Protein AF-A0A6C0FZN2-F1 (afdb_monomer)

Solvent-accessible surface area (backbone atoms only — not comparable to full-atom values): 17552 Å² total; per-residue (Å²): 114,37,35,31,35,36,37,48,33,41,54,68,32,74,63,48,79,50,96,52,42,44,21,62,42,66,50,92,86,40,33,21,38,49,43,24,49,51,27,52,58,65,16,52,32,98,88,65,52,43,45,52,36,40,34,33,20,20,35,72,95,38,31,68,60,53,41,63,65,53,59,87,74,68,73,50,72,44,67,40,62,27,44,99,43,73,65,51,18,52,51,52,41,48,59,57,50,71,76,44,87,48,60,41,36,34,30,44,29,51,12,45,21,31,56,34,51,29,66,56,52,18,52,33,50,52,46,31,74,73,70,36,57,26,30,31,24,26,38,76,50,87,68,90,48,67,45,65,48,74,64,60,89,86,69,66,76,92,70,73,81,62,93,72,77,68,80,77,62,91,88,61,77,76,77,66,58,49,76,73,45,78,49,83,40,89,88,38,58,52,75,45,50,49,30,20,20,29,38,70,56,51,53,52,15,52,57,53,44,67,74,56,59,87,38,79,92,71,56,53,93,48,73,64,43,24,30,46,73,67,71,42,74,74,42,77,45,79,46,59,76,59,26,47,66,47,59,36,62,68,41,46,56,50,49,43,52,53,54,60,71,68,50,76,75,90,77,84,81,84,84,92,86,81,84,93,76,87,91,80,84,84,81,77,81,81,77,85,76,83,80,82,80,80,82,78,88,79,83,135

Nearest PDB structures (foldseek):
  3q7u-assembly1_A  TM=9.478E-01  e=6.008E-26  Mycobacterium tuberculosis H37Rv
  2xwn-assembly1_A  TM=9.260E-01  e=4.679E-26  Mycobacterium tuberculosis H37Rv
  2xwn-assembly1_B  TM=9.290E-01  e=6.008E-26  Mycobacterium tuberculosis H37Rv
  3q7u-assembly1_B  TM=9.208E-01  e=3.049E-25  Mycobacterium tuberculosis H37Rv
  8xkg-assembly1_B  TM=8.648E-01  e=7.001E-16  Acinetobacter baumannii ATCC 19606 = CIP 70.34 = JCM 6841

pLDDT: mean 82.26, std 21.85, range [31.02, 98.81]

Foldseek 3Di:
DAEAEEEEQAAQQVLAPDNDRQQQDDFVRAGLLQLQVLLQQPAQAPVRGGHQEYEYEYAPVCQVVSVVSNPPSDHHYHYDHADPDSLRRVLVSLVVVVPDPPHFKYWYAYSLLSQFHSDQSNVLVVVVVVVQAKEWEWDFDPDWDFDWDDFDPPQDDDDPPPPSPDDDDPPGDDGDTHTPDTDDRPPPTDTFDRMMHTSVLLNVLSVVQVVVVVDPVQRQPDSVSSSVVVVHDYYYDHGDPSRDGNRYNVSSVVNSVVVVVPDDPPPPDDDPDDDDDDDDDDPDDPPPDDDDDDDDDDDD

Mean predicted aligned error: 10.93 Å

Sequence (300 aa):
MSVAAVLTAAGSGSRLGHALPKALVPLGGEPLVVHAARRLLAARTAAGEHVVTLVVTAPADHVDTVRSLLEGLGGDVVVVRGGPTRQSSVAAALDVLASRDGVDVVLVHDAARPLVPPALVARVVEAVRAGHDAVVPGVPVTDTVKQVGQAAPGRGAPGAPVADGSPAAPGAVPVALPVVRTVPRGDLRAVQTPQGFRFDVLVAAHAHGSHVAHDEALAASDDAGLVELAGGPVWVVEGHEDAAKVTTARDLAVAELVLAAAAPDATASTGTTGSPGDARPRVDAAVVTISATSAAEEAP

Secondary structure (DSSP, 8-state):
-EEEEEEE-----GGG--SS-GGGSEETTEEHHHHHHHHHHH---TT---EEEEEEEE-GGGHHHHHHHHTTS-SEEEEEE--SSHHHHHHHHHHHHHTSTTEEEEEEEETT-TT--HHHHHHHHHHHHTT-SEEEEEEE--SPEEEE-PPPTTSS-S----TT-PPPPTTPPPPPPPEEEEEP-TT-EEE-S-EEEEHHHHHHHHHHHHHHTT-GGG--SSHHHHHHHTT---EEEE--GGGPPP-SHHHHHHHHHHHHHHS--TTS--------------------------------

Radius of gyration: 24.07 Å; Cα contacts (8 Å, |Δi|>4): 525; chains: 1; bounding box: 53×78×76 Å

Structure (mmCIF, N/CA/C/O backbone):
data_AF-A0A6C0FZN2-F1
#
_entry.id   AF-A0A6C0FZN2-F1
#
loop_
_atom_site.group_PDB
_atom_site.id
_atom_site.type_symbol
_atom_site.label_atom_id
_atom_site.label_alt_id
_atom_site.label_comp_id
_atom_site.label_asym_id
_atom_site.label_entity_id
_atom_site.label_seq_id
_atom_site.pdbx_PDB_ins_code
_atom_site.Cartn_x
_atom_site.Cartn_y
_atom_site.Cartn_z
_atom_site.occupancy
_atom_site.B_iso_or_equiv
_atom_site.auth_seq_id
_atom_site.auth_comp_id
_atom_site.auth_asym_id
_atom_site.auth_atom_id
_atom_site.pdbx_PDB_model_num
ATOM 1 N N . MET A 1 1 ? -16.027 -2.384 14.215 1.00 77.62 1 MET A N 1
ATOM 2 C CA . MET A 1 1 ? -15.916 -2.410 12.755 1.00 77.62 1 MET A CA 1
ATOM 3 C C . MET A 1 1 ? -15.180 -1.132 12.387 1.00 77.62 1 MET A C 1
ATOM 5 O O . MET A 1 1 ? -15.803 -0.083 12.272 1.00 77.62 1 MET A O 1
ATOM 9 N N . SER A 1 2 ? -13.849 -1.181 12.435 1.00 93.19 2 SER A N 1
ATOM 10 C CA . SER A 1 2 ? -12.937 -0.050 12.260 1.00 93.19 2 SER A CA 1
ATOM 11 C C . SER A 1 2 ? -11.838 -0.377 11.249 1.00 93.19 2 SER A C 1
ATOM 13 O O . SER A 1 2 ? -11.303 -1.485 11.197 1.00 93.19 2 SER A O 1
ATOM 15 N N . VAL A 1 3 ? -11.466 0.635 10.468 1.00 97.38 3 VAL A N 1
ATOM 16 C CA . VAL A 1 3 ? -10.383 0.530 9.493 1.00 97.38 3 VAL A CA 1
ATOM 17 C C . VAL A 1 3 ? -9.049 0.773 10.194 1.00 97.38 3 VAL A C 1
ATOM 19 O O . VAL A 1 3 ? -8.857 1.803 10.844 1.00 97.38 3 VAL A O 1
ATOM 22 N N . ALA A 1 4 ? -8.109 -0.146 10.017 1.00 98.19 4 ALA A N 1
ATOM 23 C CA . ALA A 1 4 ? -6.715 0.016 10.403 1.00 98.19 4 ALA A CA 1
ATOM 24 C C . ALA A 1 4 ? -5.804 0.033 9.169 1.00 98.19 4 ALA A C 1
ATOM 26 O O . ALA A 1 4 ? -6.182 -0.403 8.080 1.00 98.19 4 ALA A O 1
ATOM 27 N N . ALA A 1 5 ? -4.579 0.522 9.333 1.00 98.50 5 ALA A N 1
ATOM 28 C CA . ALA A 1 5 ? -3.566 0.463 8.290 1.00 98.50 5 ALA A CA 1
ATOM 29 C C . ALA A 1 5 ? -2.208 0.029 8.844 1.00 98.50 5 ALA A C 1
ATOM 31 O O . ALA A 1 5 ? -1.813 0.406 9.944 1.00 98.50 5 ALA A O 1
ATOM 32 N N . VAL A 1 6 ? -1.476 -0.725 8.035 1.00 98.62 6 VAL A N 1
ATOM 33 C CA . VAL A 1 6 ? -0.075 -1.083 8.211 1.00 98.62 6 VAL A CA 1
ATOM 34 C C . VAL A 1 6 ? 0.738 -0.322 7.170 1.00 98.62 6 VAL A C 1
ATOM 36 O O . VAL A 1 6 ? 0.550 -0.501 5.966 1.00 98.62 6 VAL A O 1
ATOM 39 N N . LEU A 1 7 ? 1.670 0.512 7.621 1.00 98.31 7 LEU A N 1
ATOM 40 C CA . LEU A 1 7 ? 2.619 1.212 6.761 1.00 98.31 7 LEU A CA 1
ATOM 41 C C . LEU A 1 7 ? 3.989 0.540 6.845 1.00 98.31 7 LEU A C 1
ATOM 43 O O . LEU A 1 7 ? 4.652 0.545 7.884 1.00 98.31 7 LEU A O 1
ATOM 47 N N . THR A 1 8 ? 4.427 -0.047 5.736 1.00 96.06 8 THR A N 1
ATOM 48 C CA . THR A 1 8 ? 5.707 -0.754 5.663 1.00 96.06 8 THR A CA 1
ATOM 49 C C . THR A 1 8 ? 6.851 0.209 5.349 1.00 96.06 8 THR A C 1
ATOM 51 O O . THR A 1 8 ? 6.944 0.761 4.250 1.00 96.06 8 THR A O 1
ATOM 54 N N . ALA A 1 9 ? 7.733 0.426 6.329 1.00 93.44 9 ALA A N 1
ATOM 55 C CA . ALA A 1 9 ? 8.865 1.355 6.252 1.00 93.44 9 ALA A CA 1
ATOM 56 C C . ALA A 1 9 ? 10.224 0.703 6.595 1.00 93.44 9 ALA A C 1
ATOM 58 O O . ALA A 1 9 ? 11.254 1.370 6.544 1.00 93.44 9 ALA A O 1
ATOM 59 N N . ALA A 1 10 ? 10.261 -0.609 6.864 1.00 85.19 10 ALA A N 1
ATOM 60 C CA . ALA A 1 10 ? 11.468 -1.345 7.260 1.00 85.19 10 ALA A CA 1
ATOM 61 C C . ALA A 1 10 ? 12.454 -1.676 6.114 1.00 85.19 10 ALA A C 1
ATOM 63 O O . ALA A 1 10 ? 13.511 -2.255 6.351 1.00 85.19 10 ALA A O 1
ATOM 64 N N . GLY A 1 11 ? 12.132 -1.323 4.864 1.00 80.69 11 GLY A N 1
ATOM 65 C CA . GLY A 1 11 ? 12.961 -1.647 3.696 1.00 80.69 11 GLY A CA 1
ATOM 66 C C . GLY A 1 11 ? 14.268 -0.841 3.605 1.00 80.69 11 GLY A C 1
ATOM 67 O O . GLY A 1 11 ? 14.271 0.378 3.767 1.00 80.69 11 GLY A O 1
ATOM 68 N N . SER A 1 12 ? 15.367 -1.513 3.241 1.00 70.19 12 SER A N 1
ATOM 69 C CA . SER A 1 12 ? 16.742 -0.976 3.275 1.00 70.19 12 SER A CA 1
ATOM 70 C C . SER A 1 12 ? 17.090 0.084 2.220 1.00 70.19 12 SER A C 1
ATOM 72 O O . SER A 1 12 ? 18.050 0.818 2.399 1.00 70.19 12 SER A O 1
ATOM 74 N N . GLY A 1 13 ? 16.332 0.210 1.125 1.00 61.31 13 GLY A N 1
ATOM 75 C CA . GLY A 1 13 ? 16.502 1.317 0.168 1.00 61.31 13 GLY A CA 1
ATOM 76 C C . GLY A 1 13 ? 17.740 1.314 -0.724 1.00 61.31 13 GLY A C 1
ATOM 77 O O . GLY A 1 13 ? 17.961 2.299 -1.419 1.00 61.31 13 GLY A O 1
ATOM 78 N N . SER A 1 14 ? 18.480 0.207 -0.788 1.00 63.66 14 SER A N 1
ATOM 79 C CA . SER A 1 14 ? 19.759 0.075 -1.509 1.00 63.66 14 SER A CA 1
ATOM 80 C C . SER A 1 14 ? 19.787 0.607 -2.955 1.00 63.66 14 SER A C 1
ATOM 82 O O . SER A 1 14 ? 20.825 1.072 -3.409 1.00 63.66 14 SER A O 1
ATOM 84 N N . ARG A 1 15 ? 18.656 0.595 -3.673 1.00 63.16 15 ARG A N 1
ATOM 85 C CA . ARG A 1 15 ? 18.531 1.058 -5.074 1.00 63.16 15 ARG A CA 1
ATOM 86 C C . ARG A 1 15 ? 18.421 2.579 -5.259 1.00 63.16 15 ARG A C 1
ATOM 88 O O . ARG A 1 15 ? 18.516 3.061 -6.381 1.00 63.16 15 ARG A O 1
ATOM 95 N N . LEU A 1 16 ? 18.209 3.340 -4.186 1.00 60.97 16 LEU A N 1
ATOM 96 C CA . LEU A 1 16 ? 18.099 4.804 -4.241 1.00 60.97 16 LEU A CA 1
ATOM 97 C C . LEU A 1 16 ? 19.452 5.517 -4.113 1.00 60.97 16 LEU A C 1
ATOM 99 O O . LEU A 1 16 ? 19.498 6.734 -4.242 1.00 60.97 16 LEU A O 1
ATOM 103 N N . GLY A 1 17 ? 20.541 4.787 -3.847 1.00 60.31 17 GLY A N 1
ATOM 104 C CA . GLY A 1 17 ? 21.874 5.378 -3.679 1.00 60.31 17 GLY A CA 1
ATOM 105 C C . GLY A 1 17 ? 22.022 6.266 -2.435 1.00 60.31 17 GLY A C 1
ATOM 106 O O . GLY A 1 17 ? 23.010 6.982 -2.312 1.00 60.31 17 GLY A O 1
ATOM 107 N N . HIS A 1 18 ? 21.059 6.225 -1.508 1.00 62.44 18 HIS A N 1
ATOM 108 C CA . HIS A 1 18 ? 21.103 6.944 -0.235 1.00 62.44 18 HIS A CA 1
ATOM 109 C C . HIS A 1 18 ? 21.572 6.025 0.902 1.00 62.44 18 HIS A C 1
ATOM 111 O O . HIS A 1 18 ? 21.253 4.839 0.921 1.00 62.44 18 HIS A O 1
ATOM 117 N N . ALA A 1 19 ? 22.292 6.590 1.878 1.00 70.56 19 ALA A N 1
ATOM 118 C CA . ALA A 1 19 ? 22.717 5.875 3.087 1.00 70.56 19 ALA A CA 1
ATOM 119 C C . ALA A 1 19 ? 21.565 5.618 4.079 1.00 70.56 19 ALA A C 1
ATOM 121 O O . ALA A 1 19 ? 21.670 4.752 4.944 1.00 70.56 19 ALA A O 1
ATOM 122 N N . LEU A 1 20 ? 20.474 6.381 3.963 1.00 76.25 20 LEU A N 1
ATOM 123 C CA . LEU A 1 20 ? 19.293 6.250 4.810 1.00 76.25 20 LEU A CA 1
ATOM 124 C C . LEU A 1 20 ? 18.373 5.125 4.314 1.00 76.25 20 LEU A C 1
ATOM 126 O O . LEU A 1 20 ? 18.255 4.923 3.100 1.00 76.25 20 LEU A O 1
ATOM 130 N N . PRO A 1 21 ? 17.630 4.459 5.220 1.00 83.44 21 PRO A N 1
ATOM 131 C CA . PRO A 1 21 ? 16.496 3.633 4.833 1.00 83.44 21 PRO A CA 1
ATOM 132 C C . PRO A 1 21 ? 15.553 4.403 3.911 1.00 83.44 21 PRO A C 1
ATOM 134 O O . PRO A 1 21 ? 15.249 5.573 4.138 1.00 83.44 21 PRO A O 1
ATOM 137 N N . LYS A 1 22 ? 15.031 3.726 2.889 1.00 84.75 22 LYS A N 1
ATOM 138 C CA . LYS A 1 22 ? 14.203 4.336 1.839 1.00 84.75 22 LYS A CA 1
ATOM 139 C C . LYS A 1 22 ? 13.054 5.194 2.352 1.00 84.75 22 LYS A C 1
ATOM 141 O O . LYS A 1 22 ? 12.760 6.235 1.782 1.00 84.75 22 LYS A O 1
ATOM 146 N N . ALA A 1 23 ? 12.390 4.730 3.403 1.00 88.25 23 ALA A N 1
ATOM 147 C CA . ALA A 1 23 ? 11.242 5.412 3.982 1.00 88.25 23 ALA A CA 1
ATOM 148 C C . ALA A 1 23 ? 11.606 6.769 4.621 1.00 88.25 23 ALA A C 1
ATOM 150 O O . ALA A 1 23 ? 10.729 7.608 4.803 1.00 88.25 23 ALA A O 1
ATOM 151 N N . LEU A 1 24 ? 12.890 6.981 4.934 1.00 93.12 24 LEU A N 1
ATOM 152 C CA . LEU A 1 24 ? 13.432 8.205 5.522 1.00 93.12 24 LEU A CA 1
ATOM 153 C C . LEU A 1 24 ? 14.033 9.168 4.488 1.00 93.12 24 LEU A C 1
ATOM 155 O O . LEU A 1 24 ? 14.485 10.248 4.858 1.00 93.12 24 LEU A O 1
ATOM 159 N N . VAL A 1 25 ? 14.046 8.799 3.203 1.00 93.00 25 VAL A N 1
ATOM 160 C CA . VAL A 1 25 ? 14.486 9.702 2.132 1.00 93.00 25 VAL A CA 1
ATOM 161 C C . VAL A 1 25 ? 13.523 10.899 2.068 1.00 93.00 25 VAL A C 1
ATOM 163 O O . VAL A 1 25 ? 12.307 10.689 2.082 1.00 93.00 25 VAL A O 1
ATOM 166 N N . PRO A 1 26 ? 14.024 12.146 2.041 1.00 94.50 26 PRO A N 1
ATOM 167 C CA . PRO A 1 26 ? 13.170 13.322 1.953 1.00 94.50 26 PRO A CA 1
ATOM 168 C C . PRO A 1 26 ? 12.541 13.454 0.561 1.00 94.50 26 PRO A C 1
ATOM 170 O O . PRO A 1 26 ? 13.186 13.186 -0.450 1.00 94.50 26 PRO A O 1
ATOM 173 N N . LEU A 1 27 ? 11.292 13.907 0.544 1.00 95.56 27 LEU A N 1
ATOM 174 C CA . LEU A 1 27 ? 10.524 14.350 -0.614 1.00 95.56 27 LEU A CA 1
ATOM 175 C C . LEU A 1 27 ? 9.934 15.720 -0.258 1.00 95.56 27 LEU A C 1
ATOM 177 O O . LEU A 1 27 ? 9.202 15.834 0.726 1.00 95.56 27 LEU A O 1
ATOM 181 N N . GLY A 1 28 ? 10.293 16.778 -0.978 1.00 94.12 28 GLY A N 1
ATOM 182 C CA . GLY A 1 28 ? 9.879 18.143 -0.642 1.00 94.12 28 GLY A CA 1
ATOM 183 C C . GLY A 1 28 ? 10.311 18.581 0.765 1.00 94.12 28 GLY A C 1
ATOM 184 O O . GLY A 1 28 ? 9.597 19.323 1.432 1.00 94.12 28 GLY A O 1
ATOM 185 N N . GLY A 1 29 ? 11.451 18.075 1.251 1.00 94.06 29 GLY A N 1
ATOM 186 C CA . GLY A 1 29 ? 11.986 18.370 2.588 1.00 94.06 29 GLY A CA 1
ATOM 187 C C . GLY A 1 29 ? 11.428 17.512 3.730 1.00 94.06 29 GLY A C 1
ATOM 188 O O . GLY A 1 29 ? 11.921 17.622 4.851 1.00 94.06 29 GLY A O 1
ATOM 189 N N . GLU A 1 30 ? 10.466 16.626 3.468 1.00 95.75 30 GLU A N 1
ATOM 190 C CA . GLU A 1 30 ? 9.848 15.768 4.483 1.00 95.75 30 GLU A CA 1
ATOM 191 C C . GLU A 1 30 ? 9.970 14.272 4.113 1.00 95.75 30 GLU A C 1
ATOM 193 O O . GLU A 1 30 ? 9.839 13.925 2.939 1.00 95.75 30 GLU A O 1
ATOM 198 N N . PRO A 1 31 ? 10.243 13.354 5.062 1.00 96.62 31 PRO A N 1
ATOM 199 C CA . PRO A 1 31 ? 10.463 11.940 4.743 1.00 96.62 31 PRO A CA 1
ATOM 200 C C . PRO A 1 31 ? 9.271 11.235 4.074 1.00 96.62 31 PRO A C 1
ATOM 202 O O . PRO A 1 31 ? 8.118 11.473 4.441 1.00 96.62 31 PRO A O 1
ATOM 205 N N . LEU A 1 32 ? 9.543 10.282 3.165 1.00 96.75 32 LEU A N 1
ATOM 206 C CA . LEU A 1 32 ? 8.501 9.523 2.444 1.00 96.75 32 LEU A CA 1
ATOM 207 C C . LEU A 1 32 ? 7.448 8.907 3.381 1.00 96.75 32 LEU A C 1
ATOM 209 O O . LEU A 1 32 ? 6.255 8.925 3.076 1.00 96.75 32 LEU A O 1
ATOM 213 N N . VAL A 1 33 ? 7.885 8.370 4.527 1.00 97.44 33 VAL A N 1
ATOM 214 C CA . VAL A 1 33 ? 7.001 7.751 5.527 1.00 97.44 33 VAL A CA 1
ATOM 215 C C . VAL A 1 33 ? 5.969 8.729 6.083 1.00 97.44 33 VAL A C 1
ATOM 217 O O . VAL A 1 33 ? 4.829 8.333 6.317 1.00 97.44 33 VAL A O 1
ATOM 220 N N . VAL A 1 34 ? 6.335 10.001 6.250 1.00 97.94 34 VAL A N 1
ATOM 221 C CA . VAL A 1 34 ? 5.445 11.025 6.805 1.00 97.94 34 VAL A CA 1
ATOM 222 C C . VAL A 1 34 ? 4.382 11.408 5.779 1.00 97.94 34 VAL A C 1
ATOM 224 O O . VAL A 1 34 ? 3.195 11.442 6.110 1.00 97.94 34 VAL A O 1
ATOM 227 N N . HIS A 1 35 ? 4.778 11.589 4.513 1.00 98.19 35 HIS A N 1
ATOM 228 C CA . HIS A 1 35 ? 3.835 11.789 3.406 1.00 98.19 35 HIS A CA 1
ATOM 229 C C . HIS A 1 35 ? 2.832 10.637 3.308 1.00 98.19 35 HIS A C 1
ATOM 231 O O . HIS A 1 35 ? 1.623 10.871 3.345 1.00 98.19 35 HIS A O 1
ATOM 237 N N . ALA A 1 36 ? 3.320 9.393 3.269 1.00 98.25 36 ALA A N 1
ATOM 238 C CA . ALA A 1 36 ? 2.473 8.206 3.168 1.00 98.25 36 ALA A CA 1
ATOM 239 C C . ALA A 1 36 ? 1.494 8.087 4.352 1.00 98.25 36 ALA A C 1
ATOM 241 O O . ALA A 1 36 ? 0.297 7.871 4.150 1.00 98.25 36 ALA A O 1
ATOM 242 N N . ALA A 1 37 ? 1.977 8.277 5.586 1.00 98.44 37 ALA A N 1
ATOM 243 C CA . ALA A 1 37 ? 1.147 8.246 6.789 1.00 98.44 37 ALA A CA 1
ATOM 244 C C . ALA A 1 37 ? 0.040 9.308 6.742 1.00 98.44 37 ALA A C 1
ATOM 246 O O . ALA A 1 37 ? -1.131 8.993 6.960 1.00 98.44 37 ALA A O 1
ATOM 247 N N . ARG A 1 38 ? 0.384 10.551 6.377 1.00 97.62 38 ARG A N 1
ATOM 248 C CA . ARG A 1 38 ? -0.583 11.649 6.263 1.00 97.62 38 ARG A CA 1
ATOM 249 C C . ARG A 1 38 ? -1.675 11.341 5.241 1.00 97.62 38 ARG A C 1
ATOM 251 O O . ARG A 1 38 ? -2.844 11.609 5.503 1.00 97.62 38 ARG A O 1
ATOM 258 N N . ARG A 1 39 ? -1.323 10.759 4.091 1.00 97.88 39 ARG A N 1
ATOM 259 C CA . ARG A 1 39 ? -2.295 10.402 3.043 1.00 97.88 39 ARG A CA 1
ATOM 260 C C . ARG A 1 39 ? -3.251 9.291 3.484 1.00 97.88 39 ARG A C 1
ATOM 262 O O . ARG A 1 39 ? -4.446 9.401 3.217 1.00 97.88 39 ARG A O 1
ATOM 269 N N . LEU A 1 40 ? -2.756 8.277 4.200 1.00 98.44 40 LEU A N 1
ATOM 270 C CA . LEU A 1 40 ? -3.597 7.228 4.792 1.00 98.44 40 LEU A CA 1
ATOM 271 C C . LEU A 1 40 ? -4.563 7.803 5.837 1.00 98.44 40 LEU A C 1
ATOM 273 O O . LEU A 1 40 ? -5.761 7.537 5.781 1.00 98.44 40 LEU A O 1
ATOM 277 N N . LEU A 1 41 ? -4.061 8.634 6.754 1.00 97.81 41 LEU A N 1
ATOM 278 C CA . LEU A 1 41 ? -4.855 9.247 7.826 1.00 97.81 41 LEU A CA 1
ATOM 279 C C . LEU A 1 41 ? -5.865 10.285 7.311 1.00 97.81 41 LEU A C 1
ATOM 281 O O . LEU A 1 41 ? -6.895 10.511 7.946 1.00 97.81 41 LEU A O 1
ATOM 285 N N . ALA A 1 42 ? -5.604 10.909 6.159 1.00 97.12 42 ALA A N 1
ATOM 286 C CA . ALA A 1 42 ? -6.505 11.869 5.520 1.00 97.12 42 ALA A CA 1
ATOM 287 C C . ALA A 1 42 ? -7.664 11.213 4.747 1.00 97.12 42 ALA A C 1
ATOM 289 O O . ALA A 1 42 ? -8.636 11.891 4.421 1.00 97.12 42 ALA A O 1
ATOM 290 N N . ALA A 1 43 ? -7.584 9.915 4.442 1.00 97.69 43 ALA A N 1
ATOM 291 C CA . ALA A 1 43 ? -8.596 9.221 3.652 1.00 97.69 43 ALA A CA 1
ATOM 292 C C . ALA A 1 43 ? -9.951 9.161 4.365 1.00 97.69 43 ALA A C 1
ATOM 294 O O . ALA A 1 43 ? -10.028 8.864 5.560 1.00 97.69 43 ALA A O 1
ATOM 295 N N . ARG A 1 44 ? -11.023 9.447 3.624 1.00 97.69 44 ARG A N 1
ATOM 296 C CA . ARG A 1 44 ? -12.409 9.371 4.094 1.00 97.69 44 ARG A CA 1
ATOM 297 C C . ARG A 1 44 ? -13.245 8.643 3.049 1.00 97.69 44 ARG A C 1
ATOM 299 O O . ARG A 1 44 ? -13.222 9.048 1.890 1.00 97.69 44 ARG A O 1
ATOM 306 N N . THR A 1 45 ? -13.954 7.589 3.447 1.00 97.94 45 THR A N 1
ATOM 307 C CA . THR A 1 45 ? -14.963 6.951 2.582 1.00 97.94 45 THR A CA 1
ATOM 308 C C . THR A 1 45 ? -16.197 7.840 2.450 1.00 97.94 45 THR A C 1
ATOM 310 O O . THR A 1 45 ? -16.381 8.780 3.231 1.00 97.94 45 THR A O 1
ATOM 313 N N . ALA A 1 46 ? -17.090 7.523 1.513 1.00 96.31 46 ALA A N 1
ATOM 314 C CA . ALA A 1 46 ? -18.389 8.189 1.391 1.00 96.31 46 ALA A CA 1
ATOM 315 C C . ALA A 1 46 ? -19.231 8.105 2.682 1.00 96.31 46 ALA A C 1
ATOM 317 O O . ALA A 1 46 ? -19.994 9.020 2.984 1.00 96.31 46 ALA A O 1
ATOM 318 N N . ALA A 1 47 ? -19.055 7.039 3.472 1.00 96.00 47 ALA A N 1
ATOM 319 C CA . ALA A 1 47 ? -19.694 6.863 4.778 1.00 96.00 47 ALA A CA 1
ATOM 320 C C . ALA A 1 47 ? -18.952 7.573 5.933 1.00 96.00 47 ALA A C 1
ATOM 322 O O . ALA A 1 47 ? -19.370 7.473 7.085 1.00 96.00 47 ALA A O 1
ATOM 323 N N . GLY A 1 48 ? -17.853 8.282 5.653 1.00 96.44 48 GLY A N 1
ATOM 324 C CA . GLY A 1 48 ? -17.041 8.977 6.656 1.00 96.44 48 GLY A CA 1
ATOM 325 C C . GLY A 1 48 ? -16.086 8.076 7.447 1.00 96.44 48 GLY A C 1
ATOM 326 O O . GLY A 1 48 ? -15.474 8.539 8.415 1.00 96.44 48 GLY A O 1
ATOM 327 N N . GLU A 1 49 ? -15.920 6.810 7.049 1.00 96.00 49 GLU A N 1
ATOM 328 C CA . GLU A 1 49 ? -14.927 5.924 7.661 1.00 96.00 49 GLU A CA 1
ATOM 329 C C . GLU A 1 49 ? -13.513 6.420 7.356 1.00 96.00 49 GLU A C 1
ATOM 331 O O . GLU A 1 49 ? -13.234 6.982 6.294 1.00 96.00 49 GLU A O 1
ATOM 336 N N . HIS A 1 50 ? -12.612 6.203 8.304 1.00 96.25 50 HIS A N 1
ATOM 337 C CA . HIS A 1 50 ? -11.215 6.598 8.222 1.00 96.25 50 HIS A CA 1
ATOM 338 C C . HIS A 1 50 ? -10.345 5.582 8.947 1.00 96.25 50 HIS A C 1
ATOM 340 O O . HIS A 1 50 ? -10.839 4.797 9.757 1.00 96.25 50 HIS A O 1
ATOM 346 N N . VAL A 1 51 ? -9.042 5.627 8.672 1.00 96.94 51 VAL A N 1
ATOM 347 C CA . VAL A 1 51 ? -8.049 4.846 9.411 1.00 96.94 51 VAL A CA 1
ATOM 348 C C . VAL A 1 51 ? -8.026 5.326 10.862 1.00 96.94 51 VAL A C 1
ATOM 350 O O . VAL A 1 51 ? -7.629 6.459 11.132 1.00 96.94 51 VAL A O 1
ATOM 353 N N . VAL A 1 52 ? -8.462 4.468 11.785 1.00 95.62 52 VAL A N 1
ATOM 354 C CA . VAL A 1 52 ? -8.491 4.754 13.227 1.00 95.62 52 VAL A CA 1
ATOM 355 C C . VAL A 1 52 ? -7.124 4.482 13.850 1.00 95.62 52 VAL A C 1
ATOM 357 O O . VAL A 1 52 ? -6.622 5.316 14.600 1.00 95.62 52 VAL A O 1
ATOM 360 N N . THR A 1 53 ? -6.507 3.354 13.483 1.00 96.38 53 THR A N 1
ATOM 361 C CA . THR A 1 53 ? -5.179 2.940 13.954 1.00 96.38 53 THR A CA 1
ATOM 362 C C . THR A 1 53 ? -4.229 2.753 12.772 1.00 96.38 53 THR A C 1
ATOM 364 O O . THR A 1 53 ? -4.535 2.025 11.825 1.00 96.38 53 THR A O 1
ATOM 367 N N . LEU A 1 54 ? -3.055 3.378 12.843 1.00 98.12 54 LEU A N 1
ATOM 368 C CA . LEU A 1 54 ? -1.966 3.227 11.880 1.00 98.12 54 LEU A CA 1
ATOM 369 C C . LEU A 1 54 ? -0.759 2.585 12.571 1.00 98.12 54 LEU A C 1
ATOM 371 O O . LEU A 1 54 ? -0.141 3.196 13.438 1.00 98.12 54 LEU A O 1
ATOM 375 N N . VAL A 1 55 ? -0.383 1.377 12.160 1.00 98.44 55 VAL A N 1
ATOM 376 C CA . VAL A 1 55 ? 0.835 0.709 12.632 1.00 98.44 55 VAL A CA 1
ATOM 377 C C . VAL A 1 55 ? 1.933 0.855 11.586 1.00 98.44 55 VAL A C 1
ATOM 379 O O . VAL A 1 55 ? 1.791 0.414 10.448 1.00 98.44 55 VAL A O 1
ATOM 382 N N . VAL A 1 56 ? 3.052 1.467 11.955 1.00 98.38 56 VAL A N 1
ATOM 383 C CA . VAL A 1 56 ? 4.205 1.680 11.077 1.00 98.38 56 VAL A CA 1
ATOM 384 C C . VAL A 1 56 ? 5.328 0.736 11.474 1.00 98.38 56 VAL A C 1
ATOM 386 O O . VAL A 1 56 ? 5.740 0.695 12.631 1.00 98.38 56 VAL A O 1
ATOM 389 N N . THR A 1 57 ? 5.851 -0.017 10.511 1.00 97.56 57 THR A N 1
ATOM 390 C CA . THR A 1 57 ? 6.987 -0.924 10.736 1.00 97.56 57 THR A CA 1
ATOM 391 C C . THR A 1 57 ? 8.270 -0.255 10.279 1.00 97.56 57 THR A C 1
ATOM 393 O O . THR A 1 57 ? 8.407 0.084 9.106 1.00 97.56 57 THR A O 1
ATOM 396 N N . ALA A 1 58 ? 9.218 -0.059 11.187 1.00 95.56 58 ALA A N 1
ATOM 397 C CA . ALA A 1 58 ? 10.475 0.638 10.926 1.00 95.56 58 ALA A CA 1
ATOM 398 C C . ALA A 1 58 ? 11.685 -0.307 11.045 1.00 95.56 58 ALA A C 1
ATOM 400 O O . ALA A 1 58 ? 11.600 -1.329 11.735 1.00 95.56 58 ALA A O 1
ATOM 401 N N . PRO A 1 59 ? 12.832 0.010 10.414 1.00 91.75 59 PRO A N 1
ATOM 402 C CA . PRO A 1 59 ? 14.081 -0.698 10.680 1.00 91.75 59 PRO A CA 1
ATOM 403 C C . PRO A 1 59 ? 14.422 -0.628 12.172 1.00 91.75 59 PRO A C 1
ATOM 405 O O . PRO A 1 59 ? 14.145 0.386 12.812 1.00 91.75 59 PRO A O 1
ATOM 408 N N . ALA A 1 60 ? 15.041 -1.681 12.714 1.00 89.50 60 ALA A N 1
ATOM 409 C CA . ALA A 1 60 ? 15.313 -1.813 14.150 1.00 89.50 60 ALA A CA 1
ATOM 410 C C . ALA A 1 60 ? 15.986 -0.570 14.756 1.00 89.50 60 ALA A C 1
ATOM 412 O O . ALA A 1 60 ? 15.529 -0.065 15.776 1.00 89.50 60 ALA A O 1
ATOM 413 N N . ASP A 1 61 ? 16.992 -0.035 14.065 1.00 91.62 61 ASP A N 1
ATOM 414 C CA . ASP A 1 61 ? 17.790 1.101 14.540 1.00 91.62 61 ASP A CA 1
ATOM 415 C C . ASP A 1 61 ? 17.115 2.468 14.321 1.00 91.62 61 ASP A C 1
ATOM 417 O O . ASP A 1 61 ? 17.684 3.501 14.651 1.00 91.62 61 ASP A O 1
ATOM 421 N N . HIS A 1 62 ? 15.913 2.495 13.734 1.00 94.31 62 HIS A N 1
ATOM 422 C CA . HIS A 1 62 ? 15.211 3.722 13.341 1.00 94.31 62 HIS A CA 1
ATOM 423 C C . HIS A 1 62 ? 13.788 3.816 13.913 1.00 94.31 62 HIS A C 1
ATOM 425 O O . HIS A 1 62 ? 13.041 4.718 13.536 1.00 94.31 62 HIS A O 1
ATOM 431 N N . VAL A 1 63 ? 13.390 2.908 14.814 1.00 96.00 63 VAL A N 1
ATOM 432 C CA . VAL A 1 63 ? 12.044 2.905 15.419 1.00 96.00 63 VAL A CA 1
ATOM 433 C C . VAL A 1 63 ? 11.747 4.233 16.115 1.00 96.00 63 VAL A C 1
ATOM 435 O O . VAL A 1 63 ? 10.702 4.829 15.861 1.00 96.00 63 VAL A O 1
ATOM 438 N N . ASP A 1 64 ? 12.670 4.725 16.943 1.00 96.62 64 ASP A N 1
ATOM 439 C CA . ASP A 1 64 ? 12.463 5.969 17.689 1.00 96.62 64 ASP A CA 1
ATOM 440 C C . ASP A 1 64 ? 12.471 7.194 16.767 1.00 96.62 64 ASP A C 1
ATOM 442 O O . ASP A 1 64 ? 11.617 8.064 16.901 1.00 96.62 64 ASP A O 1
ATOM 446 N N . THR A 1 65 ? 13.349 7.221 15.756 1.00 96.06 65 THR A N 1
ATOM 447 C CA . THR A 1 65 ? 13.352 8.276 14.729 1.00 96.06 65 THR A CA 1
ATOM 448 C C . THR A 1 65 ? 12.018 8.344 13.989 1.00 96.06 65 THR A C 1
ATOM 450 O O . THR A 1 65 ? 11.450 9.423 13.843 1.00 96.06 65 THR A O 1
ATOM 453 N N . VAL A 1 66 ? 11.492 7.200 13.533 1.00 96.81 66 VAL A N 1
ATOM 454 C CA . VAL A 1 66 ? 10.196 7.144 12.840 1.00 96.81 66 VAL A CA 1
ATOM 455 C C . VAL A 1 66 ? 9.061 7.534 13.782 1.00 96.81 66 VAL A C 1
ATOM 457 O O . VAL A 1 66 ? 8.162 8.250 13.357 1.00 96.81 66 VAL A O 1
ATOM 460 N N . ARG A 1 67 ? 9.106 7.129 15.058 1.00 97.25 67 ARG A N 1
ATOM 461 C CA . ARG A 1 67 ? 8.118 7.554 16.058 1.00 97.25 67 ARG A CA 1
ATOM 462 C C . ARG A 1 67 ? 8.077 9.074 16.171 1.00 97.25 67 ARG A C 1
ATOM 464 O O . ARG A 1 67 ? 7.011 9.640 15.961 1.00 97.25 67 ARG A O 1
ATOM 471 N N . SER A 1 68 ? 9.220 9.720 16.393 1.00 97.31 68 SER A N 1
ATOM 472 C CA . SER A 1 68 ? 9.290 11.180 16.519 1.00 97.31 68 SER A CA 1
ATOM 473 C C . SER A 1 68 ? 8.843 11.919 15.257 1.00 97.31 68 SER A C 1
ATOM 475 O O . SER A 1 68 ? 8.207 12.961 15.354 1.00 97.31 68 SER A O 1
ATOM 477 N N . LEU A 1 69 ? 9.118 11.380 14.065 1.00 96.75 69 LEU A N 1
ATOM 478 C CA . LEU A 1 69 ? 8.668 11.977 12.799 1.00 96.75 69 LEU A CA 1
ATOM 479 C C . LEU A 1 69 ? 7.148 11.927 12.593 1.00 96.75 69 LEU A C 1
ATOM 481 O O . LEU A 1 69 ? 6.613 12.723 11.825 1.00 96.75 69 LEU A O 1
ATOM 485 N N . LEU A 1 70 ? 6.462 10.970 13.218 1.00 96.88 70 LEU A N 1
ATOM 486 C CA . LEU A 1 70 ? 5.019 10.767 13.066 1.00 96.88 70 LEU A CA 1
ATOM 487 C C . LEU A 1 70 ? 4.209 11.355 14.231 1.00 96.88 70 LEU A C 1
ATOM 489 O O . LEU A 1 70 ? 2.976 11.323 14.201 1.00 96.88 70 LEU A O 1
ATOM 493 N N . GLU A 1 71 ? 4.880 11.909 15.243 1.00 94.25 71 GLU A N 1
ATOM 494 C CA . GLU A 1 71 ? 4.234 12.642 16.328 1.00 94.25 71 GLU A CA 1
ATOM 495 C C . GLU A 1 71 ? 3.426 13.826 15.771 1.00 94.25 71 GLU A C 1
ATOM 497 O O . GLU A 1 71 ? 3.874 14.576 14.907 1.00 94.25 71 GLU A O 1
ATOM 502 N N . GLY A 1 72 ? 2.196 13.996 16.259 1.00 88.50 72 GLY A N 1
ATOM 503 C CA . GLY A 1 72 ? 1.347 15.132 15.886 1.00 88.50 72 GLY A CA 1
ATOM 504 C C . GLY A 1 72 ? 0.603 15.013 14.549 1.00 88.50 72 GLY A C 1
ATOM 505 O O . GLY A 1 72 ? -0.186 15.903 14.243 1.00 88.50 72 GLY A O 1
ATOM 506 N N . LEU A 1 73 ? 0.754 13.920 13.786 1.00 89.62 73 LEU A N 1
ATOM 507 C CA . LEU A 1 73 ? -0.047 13.686 12.567 1.00 89.62 73 LEU A CA 1
ATOM 508 C C . LEU A 1 73 ? -1.548 13.454 12.835 1.00 89.62 73 LEU A C 1
ATOM 510 O O . LEU A 1 73 ? -2.354 13.506 11.905 1.00 89.62 73 LEU A O 1
ATOM 514 N N . GLY A 1 74 ? -1.923 13.230 14.097 1.00 82.75 74 GLY A N 1
ATOM 515 C CA . GLY A 1 74 ? -3.281 12.878 14.507 1.00 82.75 74 GLY A CA 1
ATOM 516 C C . GLY A 1 74 ? -3.594 11.392 14.303 1.00 82.75 74 GLY A C 1
ATOM 517 O O . GLY A 1 74 ? -2.949 10.702 13.518 1.00 82.75 74 GLY A O 1
ATOM 518 N N . GLY A 1 75 ? -4.599 10.896 15.027 1.00 81.06 75 GLY A N 1
ATOM 519 C CA . GLY A 1 75 ? -4.949 9.471 15.048 1.00 81.06 75 GLY A CA 1
ATOM 520 C C . GLY A 1 75 ? -4.087 8.636 16.004 1.00 81.06 75 GLY A C 1
ATOM 521 O O . GLY A 1 75 ? -3.178 9.142 16.661 1.00 81.06 75 GLY A O 1
ATOM 522 N N . ASP A 1 76 ? -4.405 7.346 16.105 1.00 92.94 76 ASP A N 1
ATOM 523 C CA . ASP A 1 76 ? -3.662 6.371 16.910 1.00 92.94 76 ASP A CA 1
ATOM 524 C C . ASP A 1 76 ? -2.544 5.753 16.061 1.00 92.94 76 ASP A C 1
ATOM 526 O O . ASP A 1 76 ? -2.757 4.797 15.312 1.00 92.94 76 ASP A O 1
ATOM 530 N N . VAL A 1 77 ? -1.353 6.354 16.131 1.00 97.00 77 VAL A N 1
ATOM 531 C CA . VAL A 1 77 ? -0.170 5.914 15.382 1.00 97.00 77 VAL A CA 1
ATOM 532 C C . VAL A 1 77 ? 0.768 5.130 16.295 1.00 97.00 77 VAL A C 1
ATOM 534 O O . VAL A 1 77 ? 1.266 5.648 17.293 1.00 97.00 77 VAL A O 1
ATOM 537 N N . VAL A 1 78 ? 1.060 3.886 15.922 1.00 97.06 78 VAL A N 1
ATOM 538 C CA . VAL A 1 78 ? 1.987 3.001 16.637 1.00 97.06 78 VAL A CA 1
ATOM 539 C C . VAL A 1 78 ? 3.170 2.687 15.738 1.00 97.06 78 VAL A C 1
ATOM 541 O O . VAL A 1 78 ? 2.987 2.279 14.598 1.00 97.06 78 VAL A O 1
ATOM 544 N N . VAL A 1 79 ? 4.392 2.817 16.250 1.00 98.00 79 VAL A N 1
ATOM 545 C CA . VAL A 1 79 ? 5.602 2.422 15.515 1.00 98.00 79 VAL A CA 1
ATOM 546 C C . VAL A 1 79 ? 6.225 1.198 16.167 1.00 98.00 79 VAL A C 1
ATOM 548 O O . VAL A 1 79 ? 6.541 1.221 17.359 1.00 98.00 79 VAL A O 1
ATOM 551 N N . VAL A 1 80 ? 6.424 0.149 15.371 1.00 97.44 80 VAL A N 1
ATOM 552 C CA . VAL A 1 80 ? 7.047 -1.113 15.781 1.00 97.44 80 VAL A CA 1
ATOM 553 C C . VAL A 1 80 ? 8.269 -1.442 14.935 1.00 97.44 80 VAL A C 1
ATOM 555 O O . VAL A 1 80 ? 8.447 -0.951 13.819 1.00 97.44 80 VAL A O 1
ATOM 558 N N . ARG A 1 81 ? 9.120 -2.317 15.469 1.00 96.88 81 ARG A N 1
ATOM 559 C CA . ARG A 1 81 ? 10.237 -2.897 14.727 1.00 96.88 81 ARG A CA 1
ATOM 560 C C . ARG A 1 81 ? 9.711 -3.838 13.637 1.00 96.88 81 ARG A C 1
ATOM 562 O O . ARG A 1 81 ? 8.932 -4.739 13.928 1.00 96.88 81 ARG A O 1
ATOM 569 N N . GLY A 1 82 ? 10.174 -3.652 12.404 1.00 92.50 82 GLY A N 1
ATOM 570 C CA . GLY A 1 82 ? 9.961 -4.588 11.301 1.00 92.50 82 GLY A CA 1
ATOM 571 C C . GLY A 1 82 ? 10.913 -5.789 11.341 1.00 92.50 82 GLY A C 1
ATOM 572 O O . GLY A 1 82 ? 11.959 -5.763 11.999 1.00 92.50 82 GLY A O 1
ATOM 573 N N . GLY A 1 83 ? 10.543 -6.846 10.621 1.00 87.50 83 GLY A N 1
ATOM 574 C CA . GLY A 1 83 ? 11.342 -8.059 10.459 1.00 87.50 83 GLY A CA 1
ATOM 575 C C . GLY A 1 83 ? 12.284 -8.013 9.243 1.00 87.50 83 GLY A C 1
ATOM 576 O O . GLY A 1 83 ? 12.310 -7.025 8.507 1.00 87.50 83 GLY A O 1
ATOM 577 N N . PRO A 1 84 ? 13.069 -9.082 9.008 1.00 82.12 84 PRO A N 1
ATOM 578 C CA . PRO A 1 84 ? 14.034 -9.151 7.903 1.00 82.12 84 PRO A CA 1
ATOM 579 C C . PRO A 1 84 ? 13.376 -9.183 6.515 1.00 82.12 84 PRO A C 1
ATOM 581 O O . PRO A 1 84 ? 14.023 -8.889 5.513 1.00 82.12 84 PRO A O 1
ATOM 584 N N . THR A 1 85 ? 12.091 -9.533 6.446 1.00 85.44 85 THR A N 1
ATOM 585 C CA . THR A 1 85 ? 11.300 -9.562 5.211 1.00 85.44 85 THR A CA 1
ATOM 586 C C . THR A 1 85 ? 10.120 -8.597 5.297 1.00 85.44 85 THR A C 1
ATOM 588 O O . THR A 1 85 ? 9.666 -8.225 6.384 1.00 85.44 85 THR A O 1
ATOM 591 N N . ARG A 1 86 ? 9.568 -8.216 4.137 1.00 86.94 86 ARG A N 1
ATOM 592 C CA . ARG A 1 86 ? 8.325 -7.431 4.088 1.00 86.94 86 ARG A CA 1
ATOM 593 C C . ARG A 1 86 ? 7.188 -8.168 4.806 1.00 86.94 86 ARG A C 1
ATOM 595 O O . ARG A 1 86 ? 6.525 -7.564 5.638 1.00 86.94 86 ARG A O 1
ATOM 602 N N . GLN A 1 87 ? 7.036 -9.469 4.550 1.00 89.00 87 GLN A N 1
ATOM 603 C CA . GLN A 1 87 ? 6.013 -10.309 5.179 1.00 89.00 87 GLN A CA 1
ATOM 604 C C . GLN A 1 87 ? 6.134 -10.324 6.710 1.00 89.00 87 GLN A C 1
ATOM 606 O O . GLN A 1 87 ? 5.170 -10.008 7.394 1.00 89.00 87 GLN A O 1
ATOM 611 N N . SER A 1 88 ? 7.324 -10.600 7.257 1.00 89.88 88 SER A N 1
ATOM 612 C CA . SER A 1 88 ? 7.539 -10.597 8.718 1.00 89.88 88 SER A CA 1
ATOM 613 C C . SER A 1 88 ? 7.328 -9.221 9.362 1.00 89.88 88 SER A C 1
ATOM 615 O O . SER A 1 88 ? 6.903 -9.140 10.510 1.00 89.88 88 SER A O 1
ATOM 617 N N . SE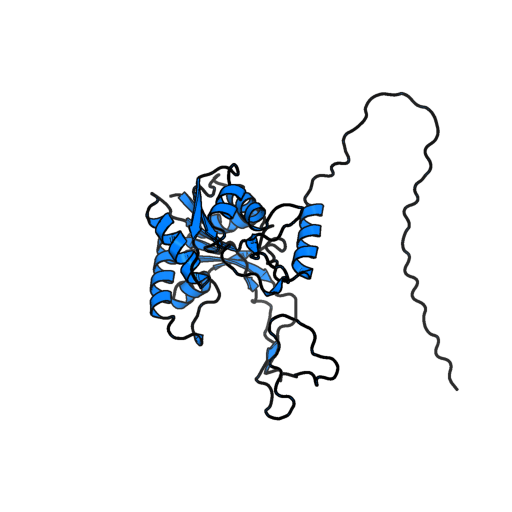R A 1 89 ? 7.574 -8.132 8.626 1.00 93.00 89 SER A N 1
ATOM 618 C CA . SER A 1 89 ? 7.241 -6.781 9.090 1.00 93.00 89 SER A CA 1
ATOM 619 C C . SER A 1 89 ? 5.730 -6.575 9.185 1.00 93.00 89 SER A C 1
ATOM 621 O O . SER A 1 89 ? 5.254 -6.070 10.196 1.00 93.00 89 SER A O 1
ATOM 623 N N . VAL A 1 90 ? 4.969 -6.990 8.168 1.00 95.56 90 VAL A N 1
ATOM 624 C CA . VAL A 1 90 ? 3.501 -6.900 8.198 1.00 95.56 90 VAL A CA 1
ATOM 625 C C . VAL A 1 90 ? 2.928 -7.784 9.307 1.00 95.56 90 VAL A C 1
ATOM 627 O O . VAL A 1 90 ? 2.102 -7.298 10.070 1.00 95.56 90 VAL A O 1
ATOM 630 N N . ALA A 1 91 ? 3.420 -9.015 9.471 1.00 94.81 91 ALA A N 1
ATOM 631 C CA . ALA A 1 91 ? 2.999 -9.911 10.550 1.00 94.81 91 ALA A CA 1
ATOM 632 C C . ALA A 1 91 ? 3.159 -9.267 11.942 1.00 94.81 91 ALA A C 1
ATOM 634 O O . ALA A 1 91 ? 2.206 -9.238 12.713 1.00 94.81 91 ALA A O 1
ATOM 635 N N . ALA A 1 92 ? 4.306 -8.633 12.220 1.00 95.38 92 ALA A N 1
ATOM 636 C CA . ALA A 1 92 ? 4.522 -7.919 13.482 1.00 95.38 92 ALA A CA 1
ATOM 637 C C . ALA A 1 92 ? 3.527 -6.761 13.705 1.00 95.38 92 ALA A C 1
ATOM 639 O O . ALA A 1 92 ? 3.165 -6.455 14.840 1.00 95.38 92 ALA A O 1
ATOM 640 N N . ALA A 1 93 ? 3.072 -6.103 12.635 1.00 97.62 93 ALA A N 1
ATOM 641 C CA . ALA A 1 93 ? 2.034 -5.082 12.730 1.00 97.62 93 ALA A CA 1
ATOM 642 C C . ALA A 1 93 ? 0.637 -5.683 12.951 1.00 97.62 93 ALA A C 1
ATOM 644 O O . ALA A 1 93 ? -0.157 -5.111 13.699 1.00 97.62 93 ALA A O 1
ATOM 645 N N . LEU A 1 94 ? 0.339 -6.832 12.337 1.00 97.56 94 LEU A N 1
ATOM 646 C CA . LEU A 1 94 ? -0.915 -7.556 12.553 1.00 97.56 94 LEU A CA 1
ATOM 647 C C . LEU A 1 94 ? -1.045 -8.042 13.999 1.00 97.56 94 LEU A C 1
ATOM 649 O O . LEU A 1 94 ? -2.133 -7.929 14.554 1.00 97.56 94 LEU A O 1
ATOM 653 N N . ASP A 1 95 ? 0.046 -8.469 14.638 1.00 96.69 95 ASP A N 1
ATOM 654 C CA . ASP A 1 95 ? 0.048 -8.835 16.062 1.00 96.69 95 ASP A CA 1
ATOM 655 C C . ASP A 1 95 ? -0.372 -7.657 16.959 1.00 96.69 95 ASP A C 1
ATOM 657 O O . ASP A 1 95 ? -1.137 -7.824 17.911 1.00 96.69 95 ASP A O 1
ATOM 661 N N . VAL A 1 96 ? 0.064 -6.435 16.628 1.00 96.69 96 VAL A N 1
ATOM 662 C CA . VAL A 1 96 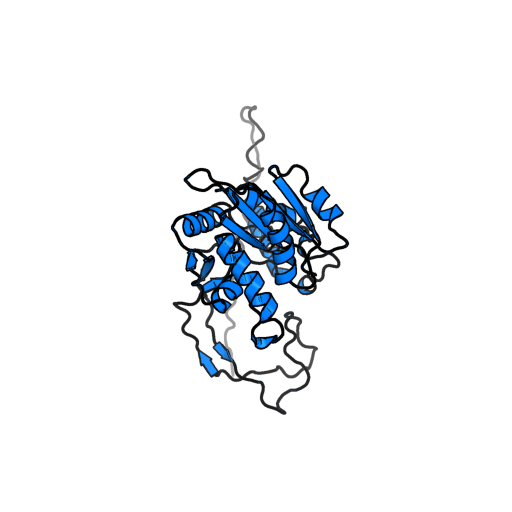? -0.395 -5.221 17.323 1.00 96.69 96 VAL A CA 1
ATOM 663 C C . VAL A 1 96 ? -1.878 -4.980 17.068 1.00 96.69 96 VAL A C 1
ATOM 665 O O . VAL A 1 96 ? -2.617 -4.694 18.009 1.00 96.69 96 VAL A O 1
ATOM 668 N N . LEU A 1 97 ? -2.330 -5.097 15.818 1.00 96.75 97 LEU A N 1
ATOM 669 C CA . LEU A 1 97 ? -3.735 -4.882 15.464 1.00 96.75 97 LEU A CA 1
ATOM 670 C C . LEU A 1 97 ? -4.670 -5.931 16.078 1.00 96.75 97 LEU A C 1
ATOM 672 O O . LEU A 1 97 ? -5.785 -5.583 16.443 1.00 96.75 97 LEU A O 1
ATOM 676 N N . ALA A 1 98 ? -4.215 -7.169 16.278 1.00 94.75 98 ALA A N 1
ATOM 677 C CA . ALA A 1 98 ? -4.988 -8.227 16.929 1.00 94.75 98 ALA A CA 1
ATOM 678 C C . ALA A 1 98 ? -5.316 -7.912 18.400 1.00 94.75 98 ALA A C 1
ATOM 680 O O . ALA A 1 98 ? -6.283 -8.438 18.944 1.00 94.75 98 ALA A O 1
ATOM 681 N N . SER A 1 99 ? -4.534 -7.034 19.038 1.00 91.94 99 SER A N 1
ATOM 682 C CA . SER A 1 99 ? -4.808 -6.524 20.389 1.00 91.94 99 SER A CA 1
ATOM 683 C C . SER A 1 99 ? -5.775 -5.331 20.420 1.00 91.94 99 SER A C 1
ATOM 685 O O . SER A 1 99 ? -6.100 -4.836 21.498 1.00 91.94 99 SER A O 1
ATOM 687 N N . ARG A 1 100 ? -6.213 -4.835 19.254 1.00 91.12 100 ARG A N 1
ATOM 688 C CA . ARG A 1 100 ? -7.145 -3.710 19.131 1.00 91.12 100 ARG A CA 1
ATOM 689 C C . ARG A 1 100 ? -8.560 -4.222 18.891 1.00 91.12 100 ARG A C 1
ATOM 691 O O . ARG A 1 100 ? -8.798 -5.065 18.031 1.00 91.12 100 ARG A O 1
ATOM 698 N N . ASP A 1 101 ? -9.517 -3.654 19.612 1.00 86.00 101 ASP A N 1
ATOM 699 C CA . ASP A 1 101 ? -10.913 -4.054 19.482 1.00 86.00 101 ASP A CA 1
ATOM 700 C C . ASP A 1 101 ? -11.536 -3.577 18.164 1.00 86.00 101 ASP A C 1
ATOM 702 O O . ASP A 1 101 ? -11.440 -2.412 17.770 1.00 86.00 101 ASP A O 1
ATOM 706 N N . GLY A 1 102 ? -12.258 -4.486 17.509 1.00 89.56 102 GLY A N 1
ATOM 707 C CA . GLY A 1 102 ? -13.188 -4.155 16.434 1.00 89.56 102 GLY A CA 1
ATOM 708 C C . GLY A 1 102 ? -12.567 -3.813 15.080 1.00 89.56 102 GLY A C 1
ATOM 709 O O . GLY A 1 102 ? -13.327 -3.342 14.226 1.00 89.56 102 GLY A O 1
ATOM 710 N N . VAL A 1 103 ? -11.266 -4.061 14.880 1.00 95.69 103 VAL A N 1
ATOM 711 C CA . VAL A 1 103 ? -10.607 -3.972 13.567 1.00 95.69 103 VAL A CA 1
ATOM 712 C C . VAL A 1 103 ? -11.192 -5.028 12.639 1.00 95.69 103 VAL A C 1
ATOM 714 O O . VAL A 1 103 ? -11.228 -6.211 12.968 1.00 95.69 103 VAL A O 1
ATOM 717 N N . ASP A 1 104 ? -11.662 -4.600 11.476 1.00 95.88 104 ASP A N 1
ATOM 718 C CA . ASP A 1 104 ? -12.318 -5.477 10.503 1.00 95.88 104 ASP A CA 1
ATOM 719 C C . ASP A 1 104 ? -11.790 -5.304 9.082 1.00 95.88 104 ASP A C 1
ATOM 721 O O . ASP A 1 104 ? -11.743 -6.276 8.329 1.00 95.88 104 ASP A O 1
ATOM 725 N N . VAL A 1 105 ? -11.343 -4.099 8.735 1.00 98.38 105 VAL A N 1
ATOM 726 C CA . VAL A 1 105 ? -10.630 -3.802 7.496 1.00 98.38 105 VAL A CA 1
ATOM 727 C C . VAL A 1 105 ? -9.212 -3.386 7.840 1.00 98.38 105 VAL A C 1
ATOM 729 O O . VAL A 1 105 ? -8.992 -2.514 8.681 1.00 98.38 105 VAL A O 1
ATOM 732 N N . VAL A 1 106 ? -8.243 -3.977 7.152 1.00 98.62 106 VAL A N 1
ATOM 733 C CA . VAL A 1 106 ? -6.835 -3.604 7.260 1.00 98.62 106 VAL A CA 1
ATOM 734 C C . VAL A 1 106 ? -6.285 -3.254 5.889 1.00 98.62 106 VAL A C 1
ATOM 736 O O . VAL A 1 106 ? -6.467 -3.981 4.915 1.00 98.62 106 VAL A O 1
ATOM 739 N N . LEU A 1 107 ? -5.609 -2.115 5.818 1.00 98.81 107 LEU A N 1
ATOM 740 C CA . LEU A 1 107 ? -4.855 -1.697 4.648 1.00 98.81 107 LEU A CA 1
ATOM 741 C C . LEU A 1 107 ? -3.377 -2.024 4.852 1.00 98.81 107 LEU A C 1
ATOM 743 O O . LEU A 1 107 ? -2.843 -1.733 5.914 1.00 98.81 107 LEU A O 1
ATOM 747 N N . VAL A 1 108 ? -2.681 -2.536 3.843 1.00 98.62 108 VAL A N 1
ATOM 748 C CA . VAL A 1 108 ? -1.215 -2.627 3.843 1.00 98.62 108 VAL A CA 1
ATOM 749 C C . VAL A 1 108 ? -0.657 -1.717 2.763 1.00 98.62 108 VAL A C 1
ATOM 751 O O . VAL A 1 108 ? -0.975 -1.856 1.582 1.00 98.62 108 VAL A O 1
ATOM 754 N N . HIS A 1 109 ? 0.182 -0.765 3.160 1.00 98.50 109 HIS A N 1
ATOM 755 C CA . HIS A 1 109 ? 0.736 0.251 2.278 1.00 98.50 109 HIS A CA 1
ATOM 756 C C . HIS A 1 109 ? 2.264 0.299 2.351 1.00 98.50 109 HIS A C 1
ATOM 758 O O . HIS A 1 109 ? 2.873 0.012 3.381 1.00 98.50 109 HIS A O 1
ATOM 764 N N . ASP A 1 110 ? 2.899 0.676 1.243 1.00 96.38 110 ASP A N 1
ATOM 765 C CA . ASP A 1 110 ? 4.349 0.830 1.171 1.00 96.38 110 ASP A CA 1
ATOM 766 C C . ASP A 1 110 ? 4.697 2.302 1.414 1.00 96.38 110 ASP A C 1
ATOM 768 O O . ASP A 1 110 ? 4.260 3.155 0.646 1.00 96.38 110 ASP A O 1
ATOM 772 N N . ALA A 1 111 ? 5.579 2.614 2.371 1.00 96.50 111 ALA A N 1
ATOM 773 C CA . ALA A 1 111 ? 6.070 3.991 2.566 1.00 96.50 111 ALA A CA 1
ATOM 774 C C . ALA A 1 111 ? 6.783 4.558 1.325 1.00 96.50 111 ALA A C 1
ATOM 776 O O . ALA A 1 111 ? 6.936 5.762 1.167 1.00 96.50 111 ALA A O 1
ATOM 777 N N . ALA A 1 112 ? 7.193 3.681 0.408 1.00 94.44 112 ALA A N 1
ATOM 778 C CA . ALA A 1 112 ? 7.741 4.038 -0.892 1.00 94.44 112 ALA A CA 1
ATOM 779 C C . ALA A 1 112 ? 6.705 4.582 -1.897 1.00 94.44 1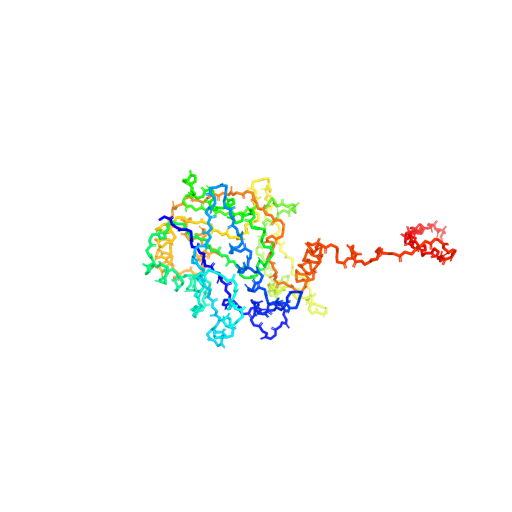12 ALA A C 1
ATOM 781 O O . ALA A 1 112 ? 7.099 4.908 -3.012 1.00 94.44 112 ALA A O 1
ATOM 782 N N . ARG A 1 113 ? 5.413 4.652 -1.554 1.00 97.25 113 ARG A N 1
ATOM 783 C CA . ARG A 1 113 ? 4.343 5.252 -2.373 1.00 97.25 113 ARG A CA 1
ATOM 784 C C . ARG A 1 113 ? 3.787 6.512 -1.677 1.00 97.25 113 ARG A C 1
ATOM 786 O O . ARG A 1 113 ? 2.607 6.563 -1.343 1.00 97.25 113 ARG A O 1
ATOM 793 N N . PRO A 1 114 ? 4.636 7.528 -1.429 1.00 97.75 114 PRO A N 1
ATOM 794 C CA . PRO A 1 114 ? 4.347 8.653 -0.528 1.00 97.75 114 PRO A CA 1
ATOM 795 C C . PRO A 1 114 ? 3.149 9.516 -0.943 1.00 97.75 114 PRO A C 1
ATOM 797 O O . PRO A 1 114 ? 2.555 10.184 -0.101 1.00 97.75 114 PRO A O 1
ATOM 800 N N . LEU A 1 115 ? 2.799 9.522 -2.231 1.00 98.00 115 LEU A N 1
ATOM 801 C CA . LEU A 1 115 ? 1.809 10.429 -2.809 1.00 98.00 115 LEU A CA 1
ATOM 802 C C . LEU A 1 115 ? 0.484 9.744 -3.152 1.00 98.00 115 LEU A C 1
ATOM 804 O O . LEU A 1 115 ? -0.304 10.300 -3.912 1.00 98.00 115 LEU A O 1
ATOM 808 N N . VAL A 1 116 ? 0.201 8.570 -2.571 1.00 98.44 116 VAL A N 1
ATOM 809 C CA . VAL A 1 116 ? -1.089 7.902 -2.774 1.00 98.44 116 VAL A CA 1
ATOM 810 C C . VAL A 1 116 ? -2.256 8.875 -2.516 1.00 98.44 116 VAL A C 1
ATOM 812 O O . VAL A 1 116 ? -2.326 9.489 -1.446 1.00 98.44 116 VAL A O 1
ATOM 815 N N . PRO A 1 117 ? -3.197 9.045 -3.461 1.00 98.31 117 PRO A N 1
ATOM 816 C CA . PRO A 1 117 ? -4.334 9.924 -3.230 1.00 98.31 117 PRO A CA 1
ATOM 817 C C . PRO A 1 117 ? -5.252 9.370 -2.131 1.00 98.31 117 PRO A C 1
ATOM 819 O O . PRO A 1 117 ? -5.606 8.189 -2.184 1.00 98.31 117 PRO A O 1
ATOM 822 N N . PRO A 1 118 ? -5.737 10.195 -1.182 1.00 98.38 118 PRO A N 1
ATOM 823 C CA . PRO A 1 118 ? -6.671 9.736 -0.150 1.00 98.38 118 PRO A CA 1
ATOM 824 C C . PRO A 1 118 ? -7.958 9.121 -0.725 1.00 98.38 118 PRO A C 1
ATOM 826 O O . PRO A 1 118 ? -8.518 8.197 -0.141 1.00 98.38 118 PRO A O 1
ATOM 829 N N . ALA A 1 119 ? -8.396 9.574 -1.906 1.00 98.38 119 ALA A N 1
ATOM 830 C CA . ALA A 1 119 ? -9.532 8.993 -2.623 1.00 98.38 119 ALA A CA 1
ATOM 831 C C . ALA A 1 119 ? -9.275 7.546 -3.088 1.00 98.38 119 ALA A C 1
ATOM 833 O O . ALA A 1 119 ? -10.193 6.730 -3.084 1.00 98.38 119 ALA A O 1
ATOM 834 N N . LEU A 1 120 ? -8.033 7.200 -3.451 1.00 98.81 120 LEU A N 1
ATOM 835 C CA . LEU A 1 120 ? -7.672 5.821 -3.786 1.00 98.81 120 LEU A CA 1
ATOM 836 C C . LEU A 1 120 ? -7.704 4.928 -2.539 1.00 98.81 120 LEU A C 1
ATOM 838 O O . LEU A 1 120 ? -8.210 3.811 -2.593 1.00 98.81 120 LEU A O 1
ATOM 842 N N . VAL A 1 121 ? -7.211 5.437 -1.407 1.00 98.75 121 VAL A N 1
ATOM 843 C CA . VAL A 1 121 ? -7.286 4.741 -0.112 1.00 98.75 121 VAL A CA 1
ATOM 844 C C . VAL A 1 121 ? -8.749 4.458 0.256 1.00 98.75 121 VAL A C 1
ATOM 846 O O . VAL A 1 121 ? -9.091 3.324 0.581 1.00 98.75 121 VAL A O 1
ATOM 849 N N . ALA A 1 122 ? -9.624 5.463 0.138 1.00 98.69 122 ALA A N 1
ATOM 850 C CA . ALA A 1 122 ? -11.058 5.330 0.392 1.00 98.69 122 ALA A CA 1
ATOM 851 C C . ALA A 1 122 ? -11.724 4.284 -0.518 1.00 98.69 122 ALA A C 1
ATOM 853 O O . ALA A 1 122 ? -12.434 3.415 -0.021 1.00 98.69 122 ALA A O 1
ATOM 854 N N . ARG A 1 123 ? -11.423 4.303 -1.823 1.00 98.75 123 ARG A N 1
ATOM 855 C CA . ARG A 1 123 ? -11.932 3.329 -2.805 1.00 98.75 123 ARG A CA 1
ATOM 856 C C . ARG A 1 123 ? -11.594 1.886 -2.430 1.00 98.75 123 ARG A C 1
ATOM 858 O O . ARG A 1 123 ? -12.427 0.997 -2.581 1.00 98.75 123 ARG A O 1
ATOM 865 N N . VAL A 1 124 ? -10.375 1.645 -1.948 1.00 98.81 124 VAL A N 1
ATOM 866 C CA . VAL A 1 124 ? -9.949 0.311 -1.500 1.00 98.81 124 VAL A CA 1
ATOM 867 C C . VAL A 1 124 ? -10.757 -0.133 -0.277 1.00 98.81 124 VAL A C 1
ATOM 869 O O . VAL A 1 124 ? -11.248 -1.259 -0.259 1.00 98.81 124 VAL A O 1
ATOM 872 N N . VAL A 1 125 ? -10.958 0.748 0.710 1.00 98.75 125 VAL A N 1
ATOM 873 C CA . VAL A 1 125 ? -11.806 0.452 1.882 1.00 98.75 125 VAL A CA 1
ATOM 874 C C . VAL A 1 125 ? -13.241 0.145 1.455 1.00 98.75 125 VAL A C 1
ATOM 876 O O . VAL A 1 125 ? -13.811 -0.850 1.892 1.00 98.75 125 VAL A O 1
ATOM 879 N N . GLU A 1 126 ? -13.816 0.966 0.579 1.00 98.56 126 GLU A N 1
ATOM 880 C CA . GLU A 1 126 ? -15.184 0.799 0.078 1.00 98.56 126 GLU A CA 1
ATOM 881 C C . GLU A 1 126 ? -15.374 -0.530 -0.658 1.00 98.56 126 GLU A C 1
ATOM 883 O O . GLU A 1 126 ? -16.388 -1.196 -0.469 1.00 98.56 126 GLU A O 1
ATOM 888 N N . ALA A 1 127 ? -14.385 -0.965 -1.439 1.00 98.75 127 ALA A N 1
ATOM 889 C CA . ALA A 1 127 ? -14.431 -2.262 -2.101 1.00 98.75 127 ALA A CA 1
ATOM 890 C C . ALA A 1 127 ? -14.393 -3.430 -1.101 1.00 98.75 127 ALA A C 1
ATOM 892 O O . ALA A 1 127 ? -15.159 -4.381 -1.255 1.00 98.75 127 ALA A O 1
ATOM 893 N N . VAL A 1 128 ? -13.584 -3.342 -0.037 1.00 98.69 128 VAL A N 1
ATOM 894 C CA . VAL A 1 128 ? -13.609 -4.357 1.032 1.00 98.69 128 VAL A CA 1
ATOM 895 C C . VAL A 1 128 ? -14.968 -4.367 1.733 1.00 98.69 128 VAL A C 1
ATOM 897 O O . VAL A 1 128 ? -15.563 -5.425 1.939 1.00 98.69 128 VAL A O 1
ATOM 900 N N . ARG A 1 129 ? -15.519 -3.184 2.026 1.00 97.69 129 ARG A N 1
ATOM 901 C CA . ARG A 1 129 ? -16.860 -3.020 2.608 1.00 97.69 129 ARG A CA 1
ATOM 902 C C . ARG A 1 129 ? -17.977 -3.561 1.719 1.00 97.69 129 ARG A C 1
ATOM 904 O O . ARG A 1 129 ? -18.979 -4.038 2.245 1.00 97.69 129 ARG A O 1
ATOM 911 N N . ALA A 1 130 ? -17.796 -3.533 0.403 1.00 98.00 130 ALA A N 1
ATOM 912 C CA . ALA A 1 130 ? -18.722 -4.112 -0.564 1.00 98.00 130 ALA A CA 1
ATOM 913 C C . ALA A 1 130 ? -18.687 -5.655 -0.608 1.00 98.00 130 ALA A C 1
ATOM 915 O O . ALA A 1 130 ? -19.470 -6.255 -1.342 1.00 98.00 130 ALA A O 1
ATOM 916 N N . GLY A 1 131 ? -17.824 -6.301 0.187 1.00 97.81 131 GLY A N 1
ATOM 917 C CA . GLY A 1 131 ? -17.744 -7.759 0.310 1.00 97.81 131 GLY A CA 1
ATOM 918 C C . GLY A 1 131 ? -16.580 -8.398 -0.449 1.00 97.81 131 GLY A C 1
ATOM 919 O O . GLY A 1 131 ? -16.569 -9.614 -0.618 1.00 97.81 131 GLY A O 1
ATOM 920 N N . HIS A 1 132 ? -15.608 -7.610 -0.916 1.00 98.44 132 HIS A N 1
ATOM 921 C CA . HIS A 1 132 ? -14.386 -8.137 -1.520 1.00 98.44 132 HIS A CA 1
ATOM 922 C C . HIS A 1 132 ? -13.307 -8.355 -0.455 1.00 98.44 132 HIS A C 1
ATOM 924 O O . HIS A 1 132 ? -12.700 -7.411 0.040 1.00 98.44 132 HIS A O 1
ATOM 930 N N . ASP A 1 133 ? -13.045 -9.613 -0.116 1.00 97.81 133 ASP A N 1
ATOM 931 C CA . ASP A 1 133 ? -12.181 -9.979 1.014 1.00 97.81 133 ASP A CA 1
ATOM 932 C C . ASP A 1 133 ? -10.721 -9.504 0.896 1.00 97.81 133 ASP A C 1
ATOM 934 O O . ASP A 1 133 ? -10.089 -9.215 1.913 1.00 97.81 133 ASP A O 1
ATOM 938 N N . ALA A 1 134 ? -10.197 -9.403 -0.328 1.00 98.62 134 ALA A N 1
ATOM 939 C CA . ALA A 1 134 ? -8.870 -8.880 -0.639 1.00 98.62 134 ALA A CA 1
ATOM 940 C C . ALA A 1 134 ? -8.929 -8.018 -1.904 1.00 98.62 134 ALA A C 1
ATOM 942 O O . ALA A 1 134 ? -9.410 -8.458 -2.948 1.00 98.62 134 ALA A O 1
ATOM 943 N N . VAL A 1 135 ? -8.441 -6.785 -1.816 1.00 98.81 135 VAL A N 1
ATOM 944 C CA . VAL A 1 135 ? -8.553 -5.762 -2.856 1.00 98.81 135 VAL A CA 1
ATOM 945 C C . VAL A 1 135 ? -7.200 -5.116 -3.098 1.00 98.81 135 VAL A C 1
ATOM 947 O O . VAL A 1 135 ? -6.545 -4.645 -2.168 1.00 98.81 135 VAL A O 1
ATOM 950 N N . VAL A 1 136 ? -6.812 -5.002 -4.364 1.00 98.69 136 VAL A N 1
ATOM 951 C CA . VAL A 1 136 ? -5.624 -4.258 -4.773 1.00 98.69 136 VAL A CA 1
ATOM 952 C C . VAL A 1 136 ? -5.963 -3.187 -5.810 1.00 98.69 136 VAL A C 1
ATOM 954 O O . VAL A 1 136 ? -6.756 -3.423 -6.719 1.00 98.69 136 VAL A O 1
ATOM 957 N N . PRO A 1 137 ? -5.367 -1.993 -5.726 1.00 98.62 137 PRO A N 1
ATOM 958 C CA . PRO A 1 137 ? -5.433 -1.023 -6.803 1.00 98.62 137 PRO A CA 1
ATOM 959 C C . PRO A 1 137 ? -4.490 -1.425 -7.938 1.00 98.62 137 PRO A C 1
ATOM 961 O O . PRO A 1 137 ? -3.377 -1.895 -7.698 1.00 98.62 137 PRO A O 1
ATOM 964 N N . GLY A 1 138 ? -4.911 -1.217 -9.183 1.00 98.06 138 GLY A N 1
ATOM 965 C CA . GLY A 1 138 ? -4.100 -1.532 -10.356 1.00 98.06 138 GLY A CA 1
ATOM 966 C C . GLY A 1 138 ? -4.272 -0.525 -11.485 1.00 98.06 138 GLY A C 1
ATOM 967 O O . GLY A 1 138 ? -5.383 -0.081 -11.773 1.00 98.06 138 GLY A O 1
ATOM 968 N N . VAL A 1 139 ? -3.170 -0.192 -12.157 1.00 98.19 139 VAL A N 1
ATOM 969 C CA . VAL A 1 139 ? -3.184 0.631 -13.380 1.00 98.19 139 VAL A CA 1
ATOM 970 C C . VAL A 1 139 ? -2.959 -0.243 -14.619 1.00 98.19 139 VAL A C 1
ATOM 972 O O . VAL A 1 139 ? -2.248 -1.248 -14.523 1.00 98.19 139 VAL A O 1
ATOM 975 N N . PRO A 1 140 ? -3.559 0.074 -15.781 1.00 97.69 140 PRO A N 1
ATOM 976 C CA . PRO A 1 140 ? -3.310 -0.658 -17.022 1.00 97.69 140 PRO A CA 1
ATOM 977 C C . PRO A 1 140 ? -1.823 -0.705 -17.385 1.00 97.69 140 PRO A C 1
ATOM 979 O O . PRO A 1 140 ? -1.107 0.283 -17.239 1.00 97.69 140 PRO A O 1
ATOM 982 N N . VAL A 1 141 ? -1.360 -1.842 -17.908 1.00 96.88 141 VAL A N 1
ATOM 983 C CA . VAL A 1 141 ? -0.010 -1.927 -18.479 1.00 96.88 141 VAL A CA 1
ATOM 984 C C . VAL A 1 141 ? -0.014 -1.301 -19.874 1.00 96.88 141 VAL A C 1
ATOM 986 O O . VAL A 1 141 ? -0.653 -1.810 -20.797 1.00 96.88 141 VAL A O 1
ATOM 989 N N . THR A 1 142 ? 0.705 -0.191 -20.029 1.00 94.44 142 THR A N 1
ATOM 990 C CA . THR A 1 142 ? 0.745 0.606 -21.266 1.00 94.44 142 THR A CA 1
ATOM 991 C C . THR A 1 142 ? 1.834 0.169 -22.237 1.00 94.44 142 THR A C 1
ATOM 993 O O . THR A 1 142 ? 1.664 0.327 -23.447 1.00 94.44 142 THR A O 1
ATOM 996 N N . ASP A 1 143 ? 2.919 -0.430 -21.744 1.00 95.31 143 ASP A N 1
ATOM 997 C CA . ASP A 1 143 ? 4.031 -0.927 -22.556 1.00 95.31 143 ASP A CA 1
ATOM 998 C C . ASP A 1 143 ? 3.765 -2.320 -23.133 1.00 95.31 143 ASP A C 1
ATOM 1000 O O . ASP A 1 143 ? 2.862 -3.048 -22.715 1.00 95.31 143 ASP A O 1
ATOM 1004 N N . THR A 1 144 ? 4.480 -2.690 -24.198 1.00 95.50 144 THR A N 1
ATOM 1005 C CA . THR A 1 144 ? 4.363 -4.046 -24.757 1.00 95.50 144 THR A CA 1
ATOM 1006 C C . THR A 1 144 ? 5.119 -5.016 -23.861 1.00 95.50 144 THR A C 1
ATOM 1008 O O . THR A 1 144 ? 6.330 -4.897 -23.706 1.00 95.50 144 THR A O 1
ATOM 1011 N N . VAL A 1 145 ? 4.427 -6.023 -23.327 1.00 96.81 145 VAL A N 1
ATOM 1012 C CA . VAL A 1 145 ? 5.032 -7.020 -22.437 1.00 96.81 145 VAL A CA 1
ATOM 1013 C C . VAL A 1 145 ? 5.512 -8.231 -23.236 1.00 96.81 145 VAL A C 1
ATOM 1015 O O . VAL A 1 145 ? 4.764 -8.822 -24.022 1.00 96.81 145 VAL A O 1
ATOM 1018 N N . LYS A 1 146 ? 6.767 -8.630 -23.023 1.00 95.94 146 LYS A N 1
ATOM 1019 C CA . LYS A 1 146 ? 7.344 -9.870 -23.559 1.00 95.94 146 LYS A CA 1
ATOM 1020 C C . LYS A 1 146 ? 7.649 -10.826 -22.412 1.00 95.94 146 LYS A C 1
ATOM 1022 O O . LYS A 1 146 ? 8.266 -10.427 -21.431 1.00 95.94 146 LYS A O 1
ATOM 1027 N N . GLN A 1 147 ? 7.269 -12.092 -22.562 1.00 95.88 147 GLN A N 1
ATOM 1028 C CA . GLN A 1 1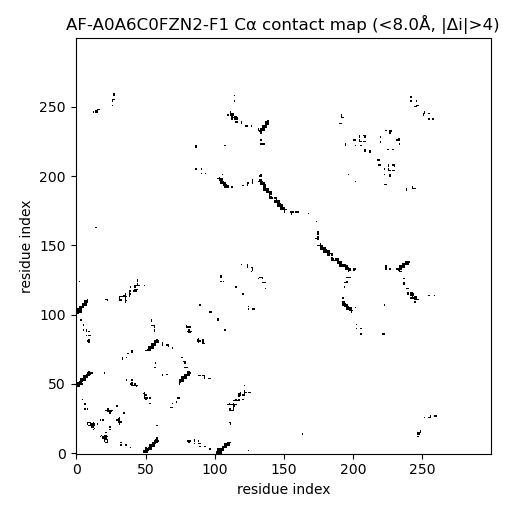47 ? 7.845 -13.165 -21.757 1.00 95.88 147 GLN A CA 1
ATOM 1029 C C . GLN A 1 147 ? 9.192 -13.535 -22.381 1.00 95.88 147 GLN A C 1
ATOM 1031 O O . GLN A 1 147 ? 9.259 -13.798 -23.584 1.00 95.88 147 GLN A O 1
ATOM 1036 N N . VAL A 1 148 ? 10.250 -13.550 -21.576 1.00 94.94 148 VAL A N 1
ATOM 1037 C CA . VAL A 1 148 ? 11.616 -13.870 -22.011 1.00 94.94 148 VAL A CA 1
ATOM 1038 C C . VAL A 1 148 ? 12.058 -15.229 -21.471 1.00 94.94 148 VAL A C 1
ATOM 1040 O O . VAL A 1 148 ? 11.555 -15.694 -20.450 1.00 94.94 148 VAL A O 1
ATOM 1043 N N . GLY A 1 149 ? 12.960 -15.888 -22.194 1.00 89.88 149 GLY A N 1
ATOM 1044 C CA . GLY A 1 149 ? 13.592 -17.142 -21.799 1.00 89.88 149 GLY A CA 1
ATOM 1045 C C . GLY A 1 149 ? 14.930 -16.911 -21.102 1.00 89.88 149 GLY A C 1
ATOM 1046 O O . GLY A 1 149 ? 15.349 -15.778 -20.873 1.00 89.88 149 GLY A O 1
ATOM 1047 N N . GLN A 1 150 ? 15.617 -18.005 -20.784 1.00 84.50 150 GLN A N 1
ATOM 1048 C CA . GLN A 1 150 ? 16.955 -17.955 -20.196 1.00 84.50 150 GLN A CA 1
ATOM 1049 C C . GLN A 1 150 ? 18.003 -17.564 -21.246 1.00 84.50 150 GLN A C 1
ATOM 1051 O O . GLN A 1 150 ? 17.861 -17.889 -22.428 1.00 84.50 150 GLN A O 1
ATOM 1056 N N . ALA A 1 151 ? 19.064 -16.878 -20.816 1.00 75.25 151 ALA A N 1
ATOM 1057 C CA . ALA A 1 151 ? 20.204 -16.582 -21.679 1.00 75.25 151 ALA A CA 1
ATOM 1058 C C . ALA A 1 151 ? 20.844 -17.889 -22.183 1.00 75.25 151 ALA A C 1
ATOM 1060 O O . ALA A 1 151 ? 20.992 -18.852 -21.429 1.00 75.25 151 ALA A O 1
ATOM 1061 N N . ALA A 1 152 ? 21.233 -17.931 -23.460 1.00 64.25 152 ALA A N 1
ATOM 1062 C CA . ALA A 1 152 ? 21.907 -19.098 -24.019 1.00 64.25 152 ALA A CA 1
ATOM 1063 C C . ALA A 1 152 ? 23.310 -19.266 -23.393 1.00 64.25 152 ALA A C 1
ATOM 1065 O O . ALA A 1 152 ? 24.076 -18.294 -23.371 1.00 64.25 152 ALA A O 1
ATOM 1066 N N . PRO A 1 153 ? 23.698 -20.476 -22.942 1.00 57.78 153 PRO A N 1
ATOM 1067 C CA . PRO A 1 153 ? 25.046 -20.724 -22.440 1.00 57.78 153 PRO A CA 1
ATOM 1068 C C . PRO A 1 153 ? 26.103 -20.362 -23.497 1.00 57.78 153 PRO A C 1
ATOM 1070 O O . PRO A 1 153 ? 26.003 -20.779 -24.649 1.00 57.78 153 PRO A O 1
ATOM 1073 N N . GLY A 1 154 ? 27.120 -19.581 -23.120 1.00 57.47 154 GLY A N 1
ATOM 1074 C CA . GLY A 1 154 ? 28.275 -19.277 -23.980 1.00 57.47 154 GLY A CA 1
ATOM 1075 C C . GLY A 1 154 ? 28.139 -18.073 -24.924 1.00 57.47 154 GLY A C 1
ATOM 1076 O O . GLY A 1 154 ? 29.122 -17.720 -25.570 1.00 57.47 154 GLY A O 1
ATOM 1077 N N . ARG A 1 155 ? 26.988 -17.385 -24.980 1.00 54.84 155 ARG A N 1
ATOM 1078 C CA . ARG A 1 155 ? 26.837 -16.079 -25.667 1.00 54.84 155 ARG A CA 1
ATOM 1079 C C . ARG A 1 155 ? 26.674 -14.928 -24.666 1.00 54.84 155 ARG A C 1
ATOM 1081 O O . ARG A 1 155 ? 25.727 -14.155 -24.748 1.00 54.84 155 ARG A O 1
ATOM 1088 N N . GLY A 1 156 ? 27.617 -14.848 -23.725 1.00 50.31 156 GLY A N 1
ATOM 1089 C CA . GLY A 1 156 ? 27.664 -13.844 -22.658 1.00 50.31 156 GLY A CA 1
ATOM 1090 C C . GLY A 1 156 ? 27.392 -14.439 -21.275 1.00 50.31 156 GLY A C 1
ATOM 1091 O O . GLY A 1 156 ? 26.246 -14.592 -20.874 1.00 50.31 156 GLY A O 1
ATOM 1092 N N . ALA A 1 157 ? 28.458 -14.769 -20.543 1.00 44.03 157 ALA A N 1
ATOM 1093 C CA . ALA A 1 157 ? 28.457 -14.915 -19.084 1.00 44.03 157 ALA A CA 1
ATOM 1094 C C . ALA A 1 157 ? 29.901 -14.726 -18.564 1.00 44.03 157 ALA A C 1
ATOM 1096 O O . ALA A 1 157 ? 30.821 -15.152 -19.264 1.00 44.03 157 ALA A 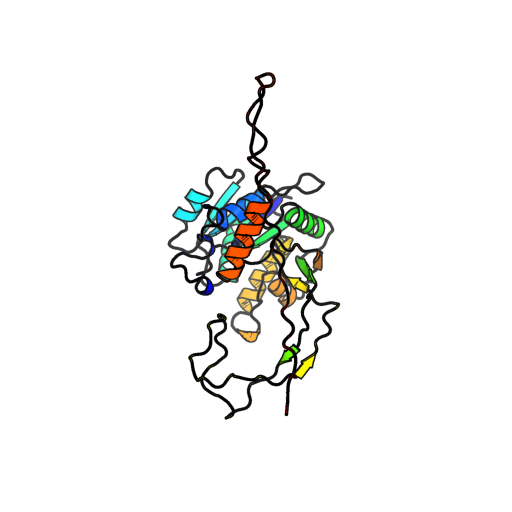O 1
ATOM 1097 N N . PRO A 1 158 ? 30.140 -14.139 -17.372 1.00 46.31 158 PRO A N 1
ATOM 1098 C CA . PRO A 1 158 ? 29.181 -13.764 -16.342 1.00 46.31 158 PRO A CA 1
ATOM 1099 C C . PRO A 1 158 ? 28.925 -12.251 -16.281 1.00 46.31 158 PRO A C 1
ATOM 1101 O O . PRO A 1 158 ? 29.817 -11.417 -16.386 1.00 46.31 158 PRO A O 1
ATOM 1104 N N . GLY A 1 159 ? 27.663 -11.934 -16.054 1.00 44.72 159 GLY A N 1
ATOM 1105 C CA . GLY A 1 159 ? 27.128 -10.602 -15.843 1.00 44.72 159 GLY A CA 1
ATOM 1106 C C . GLY A 1 159 ? 25.626 -10.780 -15.822 1.00 44.72 159 GLY A C 1
ATOM 1107 O O . GLY A 1 159 ? 24.955 -10.428 -16.784 1.00 44.72 159 GLY A O 1
ATOM 1108 N N . ALA A 1 160 ? 25.117 -11.477 -14.797 1.00 44.81 160 ALA A N 1
ATOM 1109 C CA . ALA A 1 160 ? 23.679 -11.555 -14.571 1.00 44.81 160 ALA A CA 1
ATOM 1110 C C . ALA A 1 160 ? 23.097 -10.138 -14.708 1.00 44.81 160 ALA A C 1
ATOM 1112 O O . ALA A 1 160 ? 23.782 -9.194 -14.298 1.00 44.81 160 ALA A O 1
ATOM 1113 N N . PRO A 1 161 ? 21.900 -9.956 -15.299 1.00 45.28 161 PRO A N 1
ATOM 1114 C CA . PRO A 1 161 ? 21.294 -8.636 -15.360 1.00 45.28 161 PRO A CA 1
ATOM 1115 C C . PRO A 1 161 ? 21.287 -8.080 -13.939 1.00 45.28 161 PRO A C 1
ATOM 1117 O O . PRO A 1 161 ? 20.683 -8.668 -13.040 1.00 45.28 161 PRO A O 1
ATOM 1120 N N . VAL A 1 162 ? 22.048 -7.010 -13.717 1.00 45.22 162 VAL A N 1
ATOM 1121 C CA . VAL A 1 162 ? 22.104 -6.364 -12.415 1.00 45.22 162 VAL A CA 1
ATOM 1122 C C . VAL A 1 162 ? 20.699 -5.803 -12.220 1.00 45.22 162 VAL A C 1
ATOM 1124 O O . VAL A 1 162 ? 20.254 -4.931 -12.964 1.00 45.22 162 VAL A O 1
ATOM 1127 N N . ALA A 1 163 ? 19.936 -6.403 -11.305 1.00 43.38 163 ALA A N 1
ATOM 1128 C CA . ALA A 1 163 ? 18.510 -6.131 -11.101 1.00 43.38 163 ALA A CA 1
ATOM 1129 C C . ALA A 1 163 ? 18.219 -4.695 -10.604 1.00 43.38 163 ALA A C 1
ATOM 1131 O O . ALA A 1 163 ? 17.085 -4.361 -10.260 1.00 43.38 163 ALA A O 1
ATOM 1132 N N . ASP A 1 164 ? 19.248 -3.854 -10.525 1.00 44.28 164 ASP A N 1
ATOM 1133 C CA . ASP A 1 164 ? 19.240 -2.500 -9.990 1.00 44.28 164 ASP A CA 1
ATOM 1134 C C . ASP A 1 164 ? 19.211 -1.407 -11.074 1.00 44.28 164 ASP A C 1
ATOM 1136 O O . ASP A 1 164 ? 19.044 -0.240 -10.730 1.00 44.28 164 ASP A O 1
ATOM 1140 N N . GLY A 1 165 ? 19.320 -1.761 -12.362 1.00 49.28 165 GLY A N 1
ATOM 1141 C CA . GLY A 1 165 ? 19.328 -0.788 -13.460 1.00 49.28 165 GLY A CA 1
ATOM 1142 C C . GLY A 1 165 ? 20.648 -0.023 -13.615 1.00 49.28 165 GLY A C 1
ATOM 1143 O O . GLY A 1 165 ? 20.685 0.976 -14.335 1.00 49.28 165 GLY A O 1
ATOM 1144 N N . SER A 1 166 ? 21.727 -0.476 -12.971 1.00 50.22 166 SER A N 1
ATOM 1145 C CA . SER A 1 166 ? 23.064 0.082 -13.169 1.00 50.22 166 SER A CA 1
ATOM 1146 C C . SER A 1 166 ? 23.554 -0.181 -14.604 1.00 50.22 166 SER A C 1
ATOM 1148 O O . SER A 1 166 ? 23.372 -1.289 -15.123 1.00 50.22 166 SER A O 1
ATOM 1150 N N . PRO A 1 167 ? 24.180 0.802 -15.281 1.00 54.28 167 PRO A N 1
ATOM 1151 C CA . PRO A 1 167 ? 24.702 0.597 -16.626 1.00 54.28 167 PRO A CA 1
ATOM 1152 C C . PRO A 1 167 ? 25.787 -0.485 -16.623 1.00 54.28 167 PRO A C 1
ATOM 1154 O O . PRO A 1 167 ? 26.617 -0.553 -15.714 1.00 54.28 167 PRO A O 1
ATOM 1157 N N . ALA A 1 168 ? 25.787 -1.326 -17.660 1.00 59.47 168 ALA A N 1
ATOM 1158 C CA . ALA A 1 168 ? 26.843 -2.310 -17.858 1.00 59.47 168 ALA A CA 1
ATOM 1159 C C . ALA A 1 168 ? 28.210 -1.613 -17.944 1.00 59.47 168 ALA A C 1
ATOM 1161 O O . ALA A 1 168 ? 28.321 -0.509 -18.487 1.00 59.47 168 ALA A O 1
ATOM 1162 N N . ALA A 1 169 ? 29.254 -2.265 -17.424 1.00 63.78 169 ALA A N 1
ATOM 1163 C CA . ALA A 1 169 ? 30.611 -1.741 -17.513 1.00 63.78 169 ALA A CA 1
ATOM 1164 C C . ALA A 1 169 ? 30.986 -1.457 -18.985 1.00 63.78 169 ALA A C 1
ATOM 1166 O O . ALA A 1 169 ? 30.610 -2.239 -19.869 1.00 63.78 169 ALA A O 1
ATOM 1167 N N . PRO A 1 170 ? 31.729 -0.371 -19.274 1.00 64.19 170 PRO A N 1
ATOM 1168 C CA . PRO A 1 170 ? 32.167 -0.063 -20.631 1.00 64.19 170 PRO A CA 1
ATOM 1169 C C . PRO A 1 170 ? 32.874 -1.266 -21.272 1.00 64.19 170 PRO A C 1
ATOM 1171 O O . PRO A 1 170 ? 33.817 -1.810 -20.701 1.00 64.19 170 PRO A O 1
ATOM 1174 N N . GLY A 1 171 ? 32.410 -1.690 -22.451 1.00 68.38 171 GLY A N 1
ATOM 1175 C CA . GLY A 1 171 ? 32.970 -2.833 -23.186 1.00 68.38 171 GLY A CA 1
ATOM 1176 C C . GLY A 1 171 ? 32.357 -4.203 -22.863 1.00 68.38 171 GLY A C 1
ATOM 1177 O O . GLY A 1 171 ? 32.753 -5.192 -23.478 1.00 68.38 171 GLY A O 1
ATOM 1178 N N . ALA A 1 172 ? 31.380 -4.293 -21.954 1.00 69.75 172 ALA A N 1
ATOM 1179 C CA . ALA A 1 172 ? 30.634 -5.530 -21.737 1.00 69.75 172 ALA A CA 1
ATOM 1180 C C . ALA A 1 172 ? 29.725 -5.851 -22.938 1.00 69.75 172 ALA A C 1
ATOM 1182 O O . ALA A 1 172 ? 28.995 -4.991 -23.434 1.00 69.75 172 ALA A O 1
ATOM 1183 N N . VAL A 1 173 ? 29.737 -7.110 -23.386 1.00 68.50 173 VAL A N 1
ATOM 1184 C CA . VAL A 1 173 ? 28.768 -7.598 -24.377 1.00 68.50 173 VAL A CA 1
ATOM 1185 C C . VAL A 1 173 ? 27.378 -7.615 -23.724 1.00 68.50 173 VAL A C 1
ATOM 1187 O O . VAL A 1 173 ? 27.234 -8.231 -22.665 1.00 68.50 173 VAL A O 1
ATOM 1190 N N . PRO A 1 174 ? 26.351 -6.975 -24.316 1.00 70.62 174 PRO A N 1
ATOM 1191 C CA . PRO A 1 174 ? 25.010 -6.974 -23.744 1.00 70.62 174 PRO A CA 1
ATOM 1192 C C . PRO A 1 174 ? 24.438 -8.390 -23.640 1.00 70.62 174 PRO A C 1
ATOM 1194 O O . PRO A 1 174 ? 24.479 -9.159 -24.603 1.00 70.62 174 PRO A O 1
ATOM 1197 N N . VAL A 1 175 ? 23.853 -8.718 -22.488 1.00 72.81 175 VAL A N 1
ATOM 1198 C CA . VAL A 1 175 ? 23.086 -9.957 -22.323 1.00 72.81 175 VAL A CA 1
ATOM 1199 C C . VAL A 1 175 ? 21.764 -9.810 -23.073 1.00 72.81 175 VAL A C 1
ATOM 1201 O O . VAL A 1 175 ? 20.937 -8.968 -22.730 1.00 72.81 175 VAL A O 1
ATOM 1204 N N . ALA A 1 176 ? 21.556 -10.642 -24.093 1.00 80.62 176 ALA A N 1
ATOM 1205 C CA . ALA A 1 176 ? 20.295 -10.725 -24.820 1.00 80.62 176 ALA A CA 1
ATOM 1206 C C . ALA A 1 176 ? 19.502 -11.959 -24.368 1.00 80.62 176 ALA A C 1
ATOM 1208 O O . ALA A 1 176 ? 20.015 -13.079 -24.393 1.00 80.62 176 ALA A O 1
ATOM 1209 N N . LEU A 1 177 ? 18.238 -11.758 -23.984 1.00 86.38 177 LEU A N 1
ATOM 1210 C CA . LEU A 1 177 ? 17.318 -12.840 -23.628 1.00 86.38 177 LEU A CA 1
ATOM 1211 C C . LEU A 1 177 ? 16.403 -13.169 -24.819 1.00 86.38 177 LEU A C 1
ATOM 1213 O O . LEU A 1 177 ? 15.868 -12.246 -25.440 1.00 86.38 177 LEU A O 1
ATOM 1217 N N . PRO A 1 178 ? 16.186 -14.454 -25.156 1.00 90.88 178 PRO A N 1
ATOM 1218 C CA . PRO A 1 178 ? 15.268 -14.820 -26.228 1.00 90.88 178 PRO A CA 1
ATOM 1219 C C . PRO A 1 178 ? 13.823 -14.492 -25.828 1.00 90.88 178 PRO A C 1
ATOM 1221 O O . PRO A 1 178 ? 13.399 -14.777 -24.709 1.00 90.88 178 PRO A O 1
ATOM 1224 N N . VAL A 1 179 ? 13.037 -13.921 -26.743 1.00 94.75 179 VAL A N 1
ATOM 1225 C CA . VAL A 1 179 ? 11.597 -13.706 -26.526 1.00 94.75 179 VAL A CA 1
ATOM 1226 C C . VAL A 1 179 ? 10.861 -15.035 -26.697 1.00 94.75 179 VAL A C 1
ATOM 1228 O O . VAL A 1 179 ? 10.931 -15.644 -27.759 1.00 94.75 179 VAL A O 1
ATOM 1231 N N . VAL A 1 180 ? 10.121 -15.456 -25.669 1.00 96.50 180 VAL A N 1
ATOM 1232 C CA . VAL A 1 180 ? 9.246 -16.641 -25.706 1.00 96.50 180 VAL A CA 1
ATOM 1233 C C . VAL A 1 180 ? 7.935 -16.295 -26.400 1.00 96.50 180 VAL A C 1
ATOM 1235 O O . VAL A 1 180 ? 7.499 -16.996 -27.308 1.00 96.50 180 VAL A O 1
ATOM 1238 N N . ARG A 1 181 ? 7.295 -15.200 -25.977 1.00 96.44 181 ARG A N 1
ATOM 1239 C CA . ARG A 1 181 ? 6.048 -14.700 -26.572 1.00 96.44 181 ARG A CA 1
ATOM 1240 C C . ARG A 1 181 ? 5.773 -13.256 -26.175 1.00 96.44 181 ARG A C 1
ATOM 1242 O O . ARG A 1 181 ? 6.306 -12.748 -25.190 1.00 96.44 181 ARG A O 1
ATOM 1249 N N . THR A 1 182 ? 4.873 -12.616 -26.912 1.00 97.00 182 THR A N 1
ATOM 1250 C CA . THR A 1 182 ? 4.222 -11.375 -26.466 1.00 97.00 182 THR A CA 1
ATOM 1251 C C . THR A 1 182 ? 3.074 -11.731 -25.532 1.00 97.00 182 THR A C 1
ATOM 1253 O O . THR A 1 182 ? 2.271 -12.601 -25.865 1.00 97.00 182 THR A O 1
ATOM 1256 N N . VAL A 1 183 ? 2.988 -11.076 -24.376 1.00 97.12 183 VAL A N 1
ATOM 1257 C CA . VAL A 1 183 ? 1.868 -11.259 -23.447 1.00 97.12 183 VAL A CA 1
ATOM 1258 C C . VAL A 1 183 ? 0.768 -10.255 -23.814 1.00 97.12 183 VAL A C 1
ATOM 1260 O O . VAL A 1 183 ? 1.059 -9.057 -23.884 1.00 97.12 183 VAL A O 1
ATOM 1263 N N . PRO A 1 184 ? -0.480 -10.697 -24.071 1.00 96.31 184 PRO A N 1
ATOM 1264 C CA . PRO A 1 184 ? -1.604 -9.784 -24.249 1.00 96.31 184 PRO A CA 1
ATOM 1265 C C . PRO A 1 184 ? -1.788 -8.935 -22.988 1.00 96.31 184 PRO A C 1
ATOM 1267 O O . PRO A 1 184 ? -2.017 -9.467 -21.908 1.00 96.31 184 PRO A O 1
ATOM 1270 N N . ARG A 1 185 ? -1.651 -7.614 -23.121 1.00 95.88 185 ARG A N 1
ATOM 1271 C CA . ARG A 1 185 ? -1.636 -6.685 -21.977 1.00 95.88 185 ARG A CA 1
ATOM 1272 C C . ARG A 1 185 ? -3.005 -6.135 -21.567 1.00 95.88 185 ARG A C 1
ATOM 1274 O O . ARG A 1 185 ? -3.077 -5.437 -20.565 1.00 95.88 185 ARG A O 1
ATOM 1281 N N . GLY A 1 186 ? -4.066 -6.415 -22.335 1.00 95.69 186 GLY A N 1
ATOM 1282 C CA . GLY A 1 186 ? -5.402 -5.825 -22.129 1.00 95.69 186 GLY A CA 1
ATOM 1283 C C . GLY A 1 186 ? -5.963 -6.072 -20.725 1.00 95.69 186 GLY A C 1
ATOM 1284 O O . GLY A 1 186 ? -6.467 -5.149 -20.080 1.00 95.69 186 GLY A O 1
ATOM 1285 N N . ASP A 1 187 ? -5.739 -7.280 -20.213 1.00 95.19 187 ASP A N 1
ATOM 1286 C CA . ASP A 1 187 ? -6.203 -7.706 -18.890 1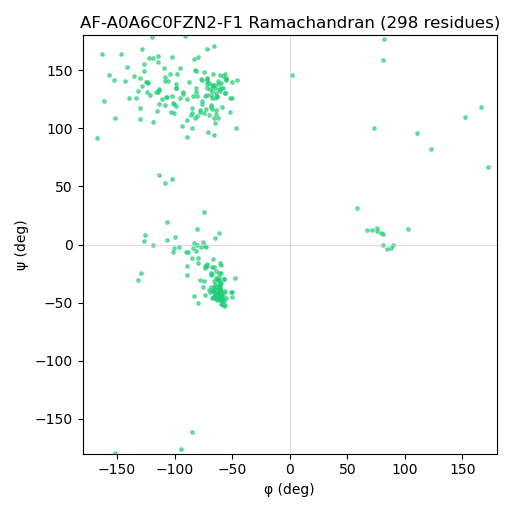.00 95.19 187 ASP A CA 1
ATOM 1287 C C . ASP A 1 187 ? -5.100 -7.630 -17.823 1.00 95.19 187 ASP A C 1
ATOM 1289 O O . ASP A 1 187 ? -5.298 -8.041 -16.684 1.00 95.19 187 ASP A O 1
ATOM 1293 N N . LEU A 1 188 ? -3.924 -7.083 -18.162 1.00 97.25 188 LEU A N 1
ATOM 1294 C CA . LEU A 1 188 ? -2.828 -6.926 -17.210 1.00 97.25 188 LEU A CA 1
ATOM 1295 C C . LEU A 1 188 ? -2.941 -5.605 -16.459 1.00 97.25 188 LEU A C 1
ATOM 1297 O O . LEU A 1 188 ? -3.248 -4.551 -17.032 1.00 97.25 188 LEU A O 1
ATOM 1301 N N . ARG A 1 189 ? -2.635 -5.658 -15.166 1.00 97.56 189 ARG A N 1
ATOM 1302 C CA . ARG A 1 189 ? -2.565 -4.490 -14.292 1.00 97.56 189 ARG A CA 1
ATOM 1303 C C . ARG A 1 189 ? -1.236 -4.482 -13.548 1.00 97.56 189 ARG A C 1
ATOM 1305 O O . ARG A 1 189 ? -0.792 -5.514 -13.056 1.00 97.56 189 ARG A O 1
ATOM 1312 N N . ALA A 1 190 ? -0.610 -3.312 -13.464 1.00 95.88 190 ALA A N 1
ATOM 1313 C CA . ALA A 1 190 ? 0.497 -3.078 -12.550 1.00 95.88 190 ALA A CA 1
ATOM 1314 C C . ALA A 1 190 ? -0.086 -2.764 -11.168 1.00 95.88 190 ALA A C 1
ATOM 1316 O O . ALA A 1 190 ? -0.702 -1.713 -10.968 1.00 95.88 190 ALA A O 1
ATOM 1317 N N . VAL A 1 191 ? 0.071 -3.705 -10.239 1.00 96.88 191 VAL A N 1
ATOM 1318 C CA . VAL A 1 191 ? -0.524 -3.635 -8.902 1.00 96.88 191 VAL A CA 1
ATOM 1319 C C . VAL A 1 191 ? 0.179 -2.587 -8.032 1.00 96.88 191 VAL A C 1
ATOM 1321 O O . VAL A 1 191 ? 1.403 -2.400 -8.055 1.00 96.88 191 VAL A O 1
ATOM 1324 N N . GLN A 1 192 ? -0.623 -1.867 -7.259 1.00 97.56 192 GLN A N 1
ATOM 1325 C CA . GLN A 1 192 ? -0.218 -0.796 -6.363 1.00 97.56 192 GLN A CA 1
ATOM 1326 C C . GLN A 1 192 ? -0.606 -1.124 -4.913 1.00 97.56 192 GLN A C 1
ATOM 1328 O O . GLN A 1 192 ? -1.189 -2.165 -4.622 1.00 97.56 192 GLN A O 1
ATOM 1333 N N . THR A 1 193 ? -0.256 -0.235 -3.983 1.00 97.94 193 THR A N 1
ATOM 1334 C CA . THR A 1 193 ? -0.772 -0.266 -2.608 1.00 97.94 193 THR A CA 1
ATOM 1335 C C . THR A 1 193 ? -1.362 1.116 -2.276 1.00 97.94 193 THR A C 1
ATOM 1337 O O . THR A 1 193 ? -0.938 2.095 -2.897 1.00 97.94 193 THR A O 1
ATOM 1340 N N . PRO A 1 194 ? -2.309 1.246 -1.325 1.00 98.56 194 PRO A N 1
ATOM 1341 C CA . PRO A 1 194 ? -2.693 0.282 -0.291 1.00 98.56 194 PRO A CA 1
ATOM 1342 C C . PRO A 1 194 ? -3.425 -0.937 -0.845 1.00 98.56 194 PRO A C 1
ATOM 1344 O O . PRO A 1 194 ? -4.270 -0.800 -1.716 1.00 98.56 194 PRO A O 1
ATOM 1347 N N . GLN A 1 195 ? -3.099 -2.114 -0.328 1.00 98.75 195 GLN A N 1
ATOM 1348 C CA . GLN A 1 195 ? -3.900 -3.323 -0.509 1.00 98.75 195 GLN A CA 1
ATOM 1349 C C . GLN A 1 195 ? -4.860 -3.416 0.672 1.00 98.75 195 GLN A C 1
ATOM 1351 O O . GLN A 1 195 ? -4.428 -3.212 1.803 1.00 98.75 195 GLN A O 1
ATOM 1356 N N . GLY A 1 196 ? -6.144 -3.641 0.426 1.00 98.69 196 GLY A N 1
ATOM 1357 C CA . GLY A 1 196 ? -7.169 -3.707 1.461 1.00 98.69 196 GLY A CA 1
ATOM 1358 C C . GLY A 1 196 ? -7.652 -5.125 1.668 1.00 98.69 196 GLY A C 1
ATOM 1359 O O . GLY A 1 196 ? -7.833 -5.862 0.706 1.00 98.69 196 GLY A O 1
ATOM 1360 N N . PHE A 1 197 ? -7.885 -5.494 2.919 1.00 98.81 197 PHE A N 1
ATOM 1361 C CA . PHE A 1 197 ? -8.303 -6.839 3.275 1.00 98.81 197 PHE A CA 1
ATOM 1362 C C . PHE A 1 197 ? -9.326 -6.801 4.393 1.00 98.81 197 PHE A C 1
ATOM 1364 O O . PHE A 1 197 ? -9.279 -5.917 5.255 1.00 98.81 197 PHE A O 1
ATOM 1371 N N . ARG A 1 198 ? -10.180 -7.822 4.448 1.00 98.38 198 ARG A N 1
ATOM 1372 C CA . ARG A 1 198 ? -10.748 -8.211 5.734 1.00 98.38 198 ARG A CA 1
ATOM 1373 C C . ARG A 1 198 ? -9.631 -8.665 6.670 1.00 98.38 198 ARG A C 1
ATOM 1375 O O . ARG A 1 198 ? -8.713 -9.379 6.261 1.00 98.38 198 ARG A O 1
ATOM 1382 N N . PHE A 1 199 ? -9.714 -8.248 7.927 1.00 98.00 199 PHE A N 1
ATOM 1383 C CA . PHE A 1 199 ? -8.661 -8.493 8.908 1.00 98.00 199 PHE A CA 1
ATOM 1384 C C . PHE A 1 199 ? -8.399 -9.990 9.133 1.00 98.00 199 PHE A C 1
ATOM 1386 O O . PHE A 1 199 ? -7.251 -10.427 9.084 1.00 98.00 199 PHE A O 1
ATOM 1393 N N . ASP A 1 200 ? -9.458 -10.785 9.300 1.00 97.00 200 ASP A N 1
ATOM 1394 C CA . ASP A 1 200 ? -9.379 -12.239 9.485 1.00 97.00 200 ASP A CA 1
ATOM 1395 C C . ASP A 1 200 ? -8.734 -12.956 8.289 1.00 97.00 200 ASP A C 1
ATOM 1397 O O . ASP A 1 200 ? -7.891 -13.836 8.473 1.00 97.00 200 ASP A O 1
ATOM 1401 N N . VAL A 1 201 ? -9.073 -12.534 7.070 1.00 97.88 201 VAL A N 1
ATOM 1402 C CA . VAL A 1 201 ? -8.514 -13.076 5.823 1.00 97.88 201 VAL A CA 1
ATOM 1403 C C . VAL A 1 201 ? -7.012 -12.817 5.728 1.00 97.88 201 VAL A C 1
ATOM 1405 O O . VAL A 1 201 ? -6.251 -13.743 5.442 1.00 97.88 201 VAL A O 1
ATOM 1408 N N . LEU A 1 202 ? -6.559 -11.592 6.014 1.00 97.81 202 LEU A N 1
ATOM 1409 C CA . LEU A 1 202 ? -5.131 -11.272 5.944 1.00 97.81 202 LEU A CA 1
ATOM 1410 C C . LEU A 1 202 ? -4.319 -12.010 7.018 1.00 97.81 202 LEU A C 1
ATOM 1412 O O . LEU A 1 202 ? -3.230 -12.507 6.729 1.00 97.81 202 LEU A O 1
ATOM 1416 N N . VAL A 1 203 ? -4.848 -12.115 8.241 1.00 96.69 203 VAL A N 1
ATOM 1417 C CA . VAL A 1 203 ? -4.204 -12.871 9.329 1.00 96.69 203 VAL A CA 1
ATOM 1418 C C . VAL A 1 203 ? -4.049 -14.346 8.946 1.00 96.69 203 VAL A C 1
ATOM 1420 O O . VAL A 1 203 ? -2.958 -14.905 9.083 1.00 96.69 203 VAL A O 1
ATOM 1423 N N . ALA A 1 204 ? -5.100 -14.968 8.403 1.00 95.50 204 ALA A N 1
ATOM 1424 C CA . ALA A 1 204 ? -5.048 -16.355 7.944 1.00 95.50 204 ALA A CA 1
ATOM 1425 C C . ALA A 1 204 ? -4.039 -16.556 6.798 1.00 95.50 204 ALA A C 1
ATOM 1427 O O . ALA A 1 204 ? -3.271 -17.521 6.817 1.00 95.50 204 ALA A O 1
ATOM 1428 N N . ALA A 1 205 ? -3.992 -15.629 5.836 1.00 94.94 205 ALA A N 1
ATOM 1429 C CA . ALA A 1 205 ? -3.045 -15.667 4.722 1.00 94.94 205 ALA A CA 1
ATOM 1430 C C . ALA A 1 205 ? -1.582 -15.574 5.194 1.00 94.94 205 ALA A C 1
ATOM 1432 O O . ALA A 1 205 ? -0.728 -16.338 4.738 1.00 94.94 205 ALA A O 1
ATOM 1433 N N . HIS A 1 206 ? -1.284 -14.695 6.158 1.00 93.62 206 HIS A N 1
ATOM 1434 C CA . HIS A 1 206 ? 0.054 -14.579 6.756 1.00 93.62 206 HIS A CA 1
ATOM 1435 C C . HIS A 1 206 ? 0.463 -15.828 7.541 1.00 93.62 206 HIS A C 1
ATOM 1437 O O . HIS A 1 206 ? 1.609 -16.278 7.418 1.00 93.62 206 HIS A O 1
ATOM 1443 N N . ALA A 1 207 ? -0.462 -16.421 8.302 1.00 91.12 207 ALA A N 1
ATOM 1444 C CA . ALA A 1 207 ? -0.222 -17.684 8.994 1.00 91.12 207 ALA A CA 1
ATOM 1445 C C . ALA A 1 207 ? 0.098 -18.803 7.990 1.00 91.12 207 ALA A C 1
ATOM 1447 O O . ALA A 1 207 ? 1.114 -19.481 8.129 1.00 91.12 207 ALA A O 1
ATOM 1448 N N . HIS A 1 208 ? -0.704 -18.938 6.927 1.00 87.12 208 HIS A N 1
ATOM 1449 C CA . HIS A 1 208 ? -0.482 -19.928 5.873 1.00 87.12 208 HIS A CA 1
ATOM 1450 C C . HIS A 1 208 ? 0.870 -19.737 5.170 1.00 87.12 208 HIS A C 1
ATOM 1452 O O . HIS A 1 208 ? 1.669 -20.671 5.100 1.00 87.12 208 HIS A O 1
ATOM 1458 N N . GLY A 1 209 ? 1.175 -18.518 4.717 1.00 82.75 209 GLY A N 1
ATOM 1459 C CA . GLY A 1 209 ? 2.430 -18.217 4.026 1.00 82.75 209 GLY A CA 1
ATOM 1460 C C . GLY A 1 209 ? 3.671 -18.476 4.879 1.00 82.75 209 GLY A C 1
ATOM 1461 O O . GLY A 1 209 ? 4.686 -18.932 4.361 1.00 82.75 209 GLY A O 1
ATOM 1462 N N . SER A 1 210 ? 3.592 -18.256 6.194 1.00 76.31 210 SER A N 1
ATOM 1463 C CA . SER A 1 210 ? 4.699 -18.546 7.119 1.00 76.31 210 SER A CA 1
ATOM 1464 C C . SER A 1 210 ? 5.041 -20.040 7.181 1.00 76.31 210 SER A C 1
ATOM 1466 O O . SER A 1 210 ? 6.197 -20.398 7.395 1.00 76.31 210 SER A O 1
ATOM 1468 N N . HIS A 1 211 ? 4.065 -20.922 6.943 1.00 66.38 211 HIS A N 1
ATOM 1469 C CA . HIS A 1 211 ? 4.294 -22.366 6.863 1.00 66.38 211 HIS A CA 1
ATOM 1470 C C . HIS A 1 211 ? 4.901 -22.802 5.518 1.00 66.38 211 HIS A C 1
ATOM 1472 O O . HIS A 1 211 ? 5.674 -23.760 5.485 1.00 66.38 211 HIS A O 1
ATOM 1478 N N . VAL A 1 212 ? 4.595 -22.090 4.426 1.00 63.56 212 VAL A N 1
ATOM 1479 C CA . VAL A 1 212 ? 5.030 -22.425 3.054 1.00 63.56 212 VAL A CA 1
ATOM 1480 C C . VAL A 1 212 ? 6.387 -21.797 2.685 1.00 63.56 212 VAL A C 1
ATOM 1482 O O . VAL A 1 212 ? 7.068 -22.297 1.794 1.00 63.56 212 VAL A O 1
ATOM 1485 N N . ALA A 1 213 ? 6.842 -20.767 3.412 1.00 56.62 213 ALA A N 1
ATOM 1486 C CA . ALA A 1 213 ? 8.045 -19.957 3.143 1.00 56.62 213 ALA A CA 1
ATOM 1487 C C . ALA A 1 213 ? 9.414 -20.687 3.145 1.00 56.62 213 ALA A C 1
ATOM 1489 O O . ALA A 1 213 ? 10.454 -20.034 3.091 1.00 56.62 213 ALA A O 1
ATOM 1490 N N . HIS A 1 214 ? 9.445 -22.021 3.187 1.00 51.38 214 HIS A N 1
ATOM 1491 C CA . HIS A 1 214 ? 10.664 -22.810 2.973 1.00 51.38 214 HIS A CA 1
ATOM 1492 C C . HIS A 1 214 ? 11.005 -22.999 1.482 1.00 51.38 214 HIS A C 1
ATOM 1494 O O . HIS A 1 214 ? 12.065 -23.540 1.172 1.00 51.38 214 HIS A O 1
ATOM 1500 N N . ASP A 1 215 ? 10.139 -22.545 0.569 1.00 50.75 215 ASP A N 1
ATOM 1501 C CA . ASP A 1 215 ? 10.369 -22.553 -0.878 1.00 50.75 215 ASP A CA 1
ATOM 1502 C C . ASP A 1 215 ? 10.355 -21.115 -1.431 1.00 50.75 215 ASP A C 1
ATOM 1504 O O . ASP A 1 215 ? 9.303 -20.485 -1.557 1.00 50.75 215 ASP A O 1
ATOM 1508 N N . GLU A 1 216 ? 11.536 -20.574 -1.754 1.00 48.06 216 GLU A N 1
ATOM 1509 C CA . GLU A 1 216 ? 11.688 -19.219 -2.310 1.00 48.06 216 GLU A CA 1
ATOM 1510 C C . GLU A 1 216 ? 10.939 -19.032 -3.641 1.00 48.06 216 GLU A C 1
ATOM 1512 O O . GLU A 1 216 ? 10.558 -17.907 -3.967 1.00 48.06 216 GLU A O 1
ATOM 1517 N N . ALA A 1 217 ? 10.673 -20.107 -4.397 1.00 48.62 217 ALA A N 1
ATOM 1518 C CA . ALA A 1 217 ? 9.911 -20.031 -5.645 1.00 48.62 217 ALA A CA 1
ATOM 1519 C C . ALA A 1 217 ? 8.411 -19.761 -5.420 1.00 48.62 217 ALA A C 1
ATOM 1521 O O . ALA A 1 217 ? 7.718 -19.352 -6.352 1.00 48.62 217 ALA A O 1
ATOM 1522 N N . LEU A 1 218 ? 7.921 -19.973 -4.192 1.00 50.00 218 LEU A N 1
ATOM 1523 C CA . LEU A 1 218 ? 6.526 -19.789 -3.782 1.00 50.00 218 LEU A CA 1
ATOM 1524 C C . LEU A 1 218 ? 6.317 -18.543 -2.906 1.00 50.00 218 LEU A C 1
ATOM 1526 O O . LEU A 1 218 ? 5.206 -18.302 -2.434 1.00 50.00 218 LEU A O 1
ATOM 1530 N N . ALA A 1 219 ? 7.361 -17.739 -2.675 1.00 57.34 219 ALA A N 1
ATOM 1531 C CA . ALA A 1 219 ? 7.253 -16.534 -1.865 1.00 57.34 219 ALA A CA 1
ATOM 1532 C C . ALA A 1 219 ? 6.370 -15.482 -2.561 1.00 57.34 219 ALA A C 1
ATOM 1534 O O . ALA A 1 219 ? 6.714 -14.957 -3.623 1.00 57.34 219 ALA A O 1
ATOM 1535 N N . ALA A 1 220 ? 5.236 -15.147 -1.943 1.00 66.75 220 ALA A N 1
ATOM 1536 C CA . ALA A 1 220 ? 4.354 -14.091 -2.424 1.00 66.75 220 ALA A CA 1
ATOM 1537 C C . ALA A 1 220 ? 5.085 -12.737 -2.455 1.00 66.75 220 ALA A C 1
ATOM 1539 O O . ALA A 1 220 ? 5.732 -12.328 -1.487 1.00 66.75 220 ALA A O 1
ATOM 1540 N N . SER A 1 221 ? 4.974 -12.018 -3.574 1.00 74.81 221 SER A N 1
ATOM 1541 C CA . SER A 1 221 ? 5.634 -10.719 -3.756 1.00 74.81 221 SER A CA 1
ATOM 1542 C C . SER A 1 221 ? 4.980 -9.574 -2.972 1.00 74.81 221 SER A C 1
ATOM 1544 O O . SER A 1 221 ? 5.599 -8.524 -2.772 1.00 74.81 221 SER A O 1
ATOM 1546 N N . ASP A 1 222 ? 3.735 -9.763 -2.541 1.00 86.69 222 ASP A N 1
ATOM 1547 C CA . ASP A 1 222 ? 2.905 -8.822 -1.794 1.00 86.69 222 ASP A CA 1
ATOM 1548 C C . ASP A 1 222 ? 1.882 -9.564 -0.905 1.00 86.69 222 ASP A C 1
ATOM 1550 O O . ASP A 1 222 ? 1.885 -10.792 -0.834 1.00 86.69 222 ASP A O 1
ATOM 1554 N N . ASP A 1 223 ? 1.047 -8.827 -0.164 1.00 93.75 223 ASP A N 1
ATOM 1555 C CA . ASP A 1 223 ? 0.087 -9.429 0.775 1.00 93.75 223 ASP A CA 1
ATOM 1556 C C . ASP A 1 223 ? -1.100 -10.072 0.049 1.00 93.75 223 ASP A C 1
ATOM 1558 O O . ASP A 1 223 ? -1.627 -11.089 0.493 1.00 93.75 223 ASP A O 1
ATOM 1562 N N . ALA A 1 224 ? -1.488 -9.519 -1.100 1.00 94.88 224 ALA A N 1
ATOM 1563 C CA . ALA A 1 224 ? -2.492 -10.115 -1.971 1.00 94.88 224 ALA A CA 1
ATOM 1564 C C . ALA A 1 224 ? -2.061 -11.494 -2.492 1.00 94.88 224 ALA A C 1
ATOM 1566 O O . ALA A 1 224 ? -2.853 -12.431 -2.436 1.00 94.88 224 ALA A O 1
ATOM 1567 N N . GLY A 1 225 ? -0.793 -11.664 -2.876 1.00 93.62 225 GLY A N 1
ATOM 1568 C CA . GLY A 1 225 ? -0.256 -12.966 -3.264 1.00 93.62 225 GLY A CA 1
ATOM 1569 C C . GLY A 1 225 ? -0.303 -14.013 -2.144 1.00 93.62 225 GLY A C 1
ATOM 1570 O O . GLY A 1 225 ? -0.437 -15.201 -2.425 1.00 93.62 225 GLY A O 1
ATOM 1571 N N . LEU A 1 226 ? -0.252 -13.607 -0.866 1.00 93.56 226 LEU A N 1
ATOM 1572 C CA . LEU A 1 226 ? -0.459 -14.538 0.255 1.00 93.56 226 LEU A CA 1
ATOM 1573 C C . LEU A 1 226 ? -1.910 -15.026 0.322 1.00 93.56 226 LEU A C 1
ATOM 1575 O O . LEU A 1 226 ? -2.150 -16.188 0.647 1.00 93.56 226 LEU A O 1
ATOM 1579 N N . VAL A 1 227 ? -2.871 -14.155 0.002 1.00 96.19 227 VAL A N 1
ATOM 1580 C CA . VAL A 1 227 ? -4.287 -14.530 -0.093 1.00 96.19 227 VAL A CA 1
ATOM 1581 C C . VAL A 1 227 ? -4.499 -15.496 -1.258 1.00 96.19 227 VAL A C 1
ATOM 1583 O O . VAL A 1 227 ? -5.139 -16.528 -1.067 1.00 96.19 227 VAL A O 1
ATOM 1586 N N . GLU A 1 228 ? -3.908 -15.223 -2.425 1.00 95.12 228 GLU A N 1
ATOM 1587 C CA . GLU A 1 228 ? -3.959 -16.124 -3.589 1.00 95.12 228 GLU A CA 1
ATOM 1588 C C . GLU A 1 228 ? -3.358 -17.498 -3.269 1.00 95.12 228 GLU A C 1
ATOM 1590 O O . GLU A 1 228 ? -3.959 -18.526 -3.582 1.00 95.12 228 GLU A O 1
ATOM 1595 N N . LEU A 1 229 ? -2.204 -17.527 -2.593 1.00 91.38 229 LEU A N 1
ATOM 1596 C CA . LEU A 1 229 ? -1.544 -18.764 -2.170 1.00 91.38 229 LEU A CA 1
ATOM 1597 C C . LEU A 1 229 ? -2.415 -19.578 -1.203 1.00 91.38 229 LEU A C 1
ATOM 1599 O O . LEU A 1 229 ? -2.450 -20.803 -1.287 1.00 91.38 229 LEU A O 1
ATOM 1603 N N . ALA A 1 230 ? -3.159 -18.902 -0.325 1.00 92.12 230 ALA A N 1
ATOM 1604 C CA . ALA A 1 230 ? -4.142 -19.525 0.558 1.00 92.12 230 ALA A CA 1
ATOM 1605 C C . ALA A 1 230 ? -5.449 -19.935 -0.163 1.00 92.12 230 ALA A C 1
ATOM 1607 O O . ALA A 1 230 ? -6.371 -20.439 0.479 1.00 92.12 230 ALA A O 1
ATOM 1608 N N . GLY A 1 231 ? -5.546 -19.733 -1.483 1.00 93.50 231 GLY A N 1
ATOM 1609 C CA . GLY A 1 231 ? -6.712 -20.060 -2.308 1.00 93.50 231 GLY A CA 1
ATOM 1610 C C . GLY A 1 231 ? -7.836 -19.019 -2.268 1.00 93.50 231 GLY A C 1
ATOM 1611 O O . GLY A 1 231 ? -8.928 -19.284 -2.772 1.00 93.50 231 GLY A O 1
ATOM 1612 N N . GLY A 1 232 ? -7.597 -17.854 -1.663 1.00 95.81 232 GLY A N 1
ATOM 1613 C CA . GLY A 1 232 ? -8.552 -16.752 -1.597 1.00 95.81 232 GLY A CA 1
ATOM 1614 C C . GLY A 1 232 ? -8.559 -15.899 -2.874 1.00 95.81 232 GLY A C 1
ATOM 1615 O O . GLY A 1 232 ? -7.526 -15.759 -3.532 1.00 95.81 232 GLY A O 1
ATOM 1616 N N . PRO A 1 233 ? -9.706 -15.301 -3.247 1.00 97.31 233 PRO A N 1
ATOM 1617 C CA . PRO A 1 233 ? -9.782 -14.409 -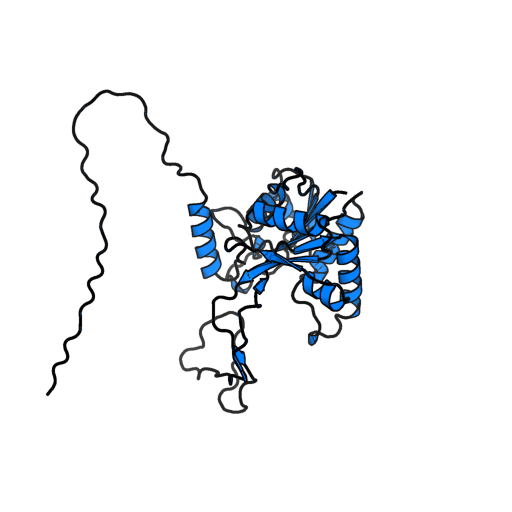4.398 1.00 97.31 233 PRO A CA 1
ATOM 1618 C C . PRO A 1 233 ? -9.206 -13.023 -4.080 1.00 97.31 233 PRO A C 1
ATOM 1620 O O . PRO A 1 233 ? -9.457 -12.468 -3.010 1.00 97.31 233 PRO A O 1
ATOM 1623 N N . VAL A 1 234 ? -8.521 -12.426 -5.057 1.00 98.06 234 VAL A N 1
ATOM 1624 C CA . VAL A 1 234 ? -8.080 -11.025 -5.027 1.00 98.06 234 VAL A CA 1
ATOM 1625 C C . VAL A 1 234 ? -8.817 -10.234 -6.101 1.00 98.06 234 VAL A C 1
ATOM 1627 O O . VAL A 1 234 ? -8.914 -10.648 -7.256 1.00 98.06 234 VAL A O 1
ATOM 1630 N N . TRP A 1 235 ? -9.329 -9.071 -5.715 1.00 98.56 235 TRP A N 1
ATOM 1631 C CA . TRP A 1 235 ? -10.099 -8.177 -6.569 1.00 98.56 235 TRP A CA 1
ATOM 1632 C C . TRP A 1 235 ? -9.284 -6.938 -6.916 1.00 98.56 235 TRP A C 1
ATOM 1634 O O . TRP A 1 235 ? -8.536 -6.423 -6.087 1.00 98.56 235 TRP A O 1
ATOM 1644 N N . VAL A 1 236 ? -9.441 -6.430 -8.137 1.00 98.56 236 VAL A N 1
ATOM 1645 C CA . VAL A 1 236 ? -8.725 -5.232 -8.587 1.00 98.56 236 VAL A CA 1
ATOM 1646 C C . VAL A 1 236 ? -9.682 -4.051 -8.674 1.00 98.56 236 VAL A C 1
ATOM 1648 O O . VAL A 1 236 ? -10.696 -4.125 -9.364 1.00 98.56 236 VAL A O 1
ATOM 1651 N N . VAL A 1 237 ? -9.333 -2.944 -8.020 1.00 98.69 237 VAL A N 1
ATOM 1652 C CA . VAL A 1 237 ? -9.964 -1.634 -8.237 1.00 98.69 237 VAL A CA 1
ATOM 1653 C C . VAL A 1 237 ? -9.070 -0.756 -9.104 1.00 98.69 237 VAL A C 1
ATOM 1655 O O . VAL A 1 237 ? -7.867 -0.992 -9.234 1.00 98.69 237 VAL A O 1
ATOM 1658 N N . GLU A 1 238 ? -9.649 0.286 -9.694 1.00 98.62 238 GLU A N 1
ATOM 1659 C CA . GLU A 1 238 ? -8.872 1.282 -10.428 1.00 98.62 238 GLU A CA 1
ATOM 1660 C C . GLU A 1 238 ? -7.784 1.889 -9.525 1.00 98.62 238 GLU A C 1
ATOM 1662 O O . GLU A 1 238 ? -8.058 2.274 -8.385 1.00 98.62 238 GLU A O 1
ATOM 1667 N N . GLY A 1 239 ? -6.547 1.936 -10.020 1.00 98.44 239 GLY A N 1
ATOM 1668 C CA . GLY A 1 239 ? -5.403 2.550 -9.347 1.00 98.44 239 GLY A CA 1
ATOM 1669 C C . GLY A 1 239 ? -5.293 4.058 -9.578 1.00 98.44 239 GLY A C 1
ATOM 1670 O O . GLY A 1 239 ? -6.258 4.724 -9.953 1.00 98.44 239 GLY A O 1
ATOM 1671 N N . HIS A 1 240 ? -4.102 4.605 -9.330 1.00 98.25 240 HIS A N 1
ATOM 1672 C CA . HIS A 1 240 ? -3.775 6.002 -9.630 1.00 98.25 240 HIS A CA 1
ATOM 1673 C C . HIS A 1 240 ? -2.274 6.169 -9.879 1.00 98.25 240 HIS A C 1
ATOM 1675 O O . HIS A 1 240 ? -1.465 5.567 -9.175 1.00 98.25 240 HIS A O 1
ATOM 1681 N N . GLU A 1 241 ? -1.876 7.005 -10.836 1.00 96.75 241 GLU A N 1
ATOM 1682 C CA . GLU A 1 241 ? -0.459 7.192 -11.186 1.00 96.75 241 GLU A CA 1
ATOM 1683 C C . GLU A 1 241 ? 0.373 7.732 -10.010 1.00 96.75 241 GLU A C 1
ATOM 1685 O O . GLU A 1 241 ? 1.435 7.188 -9.727 1.00 96.75 241 GLU A O 1
ATOM 1690 N N . ASP A 1 242 ? -0.158 8.679 -9.230 1.00 97.25 242 ASP A N 1
ATOM 1691 C CA . ASP A 1 242 ? 0.490 9.197 -8.007 1.00 97.25 242 ASP A CA 1
ATOM 1692 C C . ASP A 1 242 ? 0.749 8.143 -6.912 1.00 97.25 242 ASP A C 1
ATOM 1694 O O . ASP A 1 242 ? 1.562 8.358 -6.014 1.00 97.25 242 ASP A O 1
ATOM 1698 N N . ALA A 1 243 ? 0.117 6.965 -6.989 1.00 97.19 243 ALA A N 1
ATOM 1699 C CA . ALA A 1 243 ? 0.462 5.826 -6.137 1.00 97.19 243 ALA A CA 1
ATOM 1700 C C . ALA A 1 243 ? 1.695 5.054 -6.654 1.00 97.19 243 ALA A C 1
ATOM 1702 O O . ALA A 1 243 ? 1.963 3.932 -6.207 1.00 97.19 243 ALA A O 1
ATOM 1703 N N . ALA A 1 244 ? 2.453 5.611 -7.604 1.00 95.75 244 ALA A N 1
ATOM 1704 C CA . ALA A 1 244 ? 3.712 5.064 -8.088 1.00 95.75 244 ALA A CA 1
ATOM 1705 C C . ALA A 1 244 ? 4.711 4.848 -6.943 1.00 95.75 244 ALA A C 1
ATOM 1707 O O . ALA A 1 244 ? 4.801 5.607 -5.977 1.00 95.75 244 ALA A O 1
ATOM 1708 N N . LYS A 1 245 ? 5.474 3.759 -7.050 1.00 94.81 245 LYS A N 1
ATOM 1709 C CA . LYS A 1 245 ? 6.499 3.419 -6.067 1.00 94.81 245 LYS A CA 1
ATOM 1710 C C . LYS A 1 245 ? 7.775 4.162 -6.426 1.00 94.81 245 LYS A C 1
ATOM 1712 O O . LYS A 1 245 ? 8.376 3.872 -7.452 1.00 94.81 245 LYS A O 1
ATOM 1717 N N . VAL A 1 246 ? 8.236 5.040 -5.546 1.00 93.31 246 VAL A N 1
ATOM 1718 C CA . VAL A 1 246 ? 9.582 5.609 -5.628 1.00 93.31 246 VAL A CA 1
ATOM 1719 C C . VAL A 1 246 ? 10.559 4.463 -5.446 1.00 93.31 246 VAL A C 1
ATOM 1721 O O . VAL A 1 246 ? 10.515 3.842 -4.398 1.00 93.31 246 VAL A O 1
ATOM 1724 N N . THR A 1 247 ? 11.396 4.093 -6.414 1.00 87.94 247 THR A N 1
ATOM 1725 C CA . THR A 1 247 ? 12.392 3.003 -6.287 1.00 87.94 247 THR A CA 1
ATOM 1726 C C . THR A 1 247 ? 13.800 3.397 -6.702 1.00 87.94 247 THR A C 1
ATOM 1728 O O . THR A 1 247 ? 14.752 2.809 -6.191 1.00 87.94 247 THR A O 1
ATOM 1731 N N . THR A 1 248 ? 13.908 4.399 -7.563 1.00 89.00 248 THR A N 1
ATOM 1732 C CA . THR A 1 248 ? 15.131 4.943 -8.143 1.00 89.00 248 THR A CA 1
ATOM 1733 C C . THR A 1 248 ? 15.175 6.459 -7.945 1.00 89.00 248 THR A C 1
ATOM 1735 O O . THR A 1 248 ? 14.165 7.085 -7.612 1.00 89.00 248 THR A O 1
ATOM 1738 N N . ALA A 1 249 ? 16.335 7.072 -8.194 1.00 87.94 249 ALA A N 1
ATOM 1739 C CA . ALA A 1 249 ? 16.473 8.530 -8.171 1.00 87.94 249 ALA A CA 1
ATOM 1740 C C . ALA A 1 249 ? 15.548 9.226 -9.189 1.00 87.94 249 ALA A C 1
ATOM 1742 O O . ALA A 1 249 ? 15.028 10.306 -8.917 1.00 87.94 249 ALA A O 1
ATOM 1743 N N . ARG A 1 250 ? 15.291 8.585 -10.340 1.00 91.31 250 ARG A N 1
ATOM 1744 C CA . ARG A 1 250 ? 14.327 9.079 -11.333 1.00 91.31 250 ARG A CA 1
ATOM 1745 C C . ARG A 1 250 ? 12.920 9.135 -10.747 1.00 91.31 250 ARG A C 1
ATOM 1747 O O . ARG A 1 250 ? 12.238 10.138 -10.923 1.00 91.31 250 ARG A O 1
ATOM 1754 N N . ASP A 1 251 ? 12.501 8.088 -10.042 1.00 94.00 251 ASP A N 1
ATOM 1755 C CA . ASP A 1 251 ? 11.163 8.048 -9.448 1.00 94.00 251 ASP A CA 1
ATOM 1756 C C . ASP A 1 251 ? 11.004 9.112 -8.358 1.00 94.00 251 ASP A C 1
ATOM 1758 O O . ASP A 1 251 ? 9.938 9.709 -8.236 1.00 94.00 251 ASP A O 1
ATOM 1762 N N . LEU A 1 252 ? 12.066 9.376 -7.586 1.00 93.38 252 LEU A N 1
ATOM 1763 C CA . LEU A 1 252 ? 12.065 10.447 -6.591 1.00 93.38 252 LEU A CA 1
ATOM 1764 C C . LEU A 1 252 ? 11.899 11.818 -7.260 1.00 93.38 252 LEU A C 1
ATOM 1766 O O . LEU A 1 252 ? 11.052 12.594 -6.838 1.00 93.38 252 LEU A O 1
ATOM 1770 N N . ALA A 1 253 ? 12.637 12.089 -8.341 1.00 94.19 253 ALA A N 1
ATOM 1771 C CA . ALA A 1 253 ? 12.502 13.337 -9.094 1.00 94.19 253 ALA A CA 1
ATOM 1772 C C . ALA A 1 253 ? 11.094 13.518 -9.691 1.00 94.19 253 ALA A C 1
ATOM 1774 O O . ALA A 1 253 ? 10.556 14.622 -9.689 1.00 94.19 253 ALA A O 1
ATOM 1775 N N . VAL A 1 254 ? 10.474 12.437 -10.173 1.00 95.81 254 VAL A N 1
ATOM 1776 C CA . VAL A 1 254 ? 9.078 12.462 -10.640 1.00 95.81 254 VAL A CA 1
ATOM 1777 C C . VAL A 1 254 ? 8.134 12.780 -9.480 1.00 95.81 254 VAL A C 1
ATOM 1779 O O . VAL A 1 254 ? 7.271 13.642 -9.622 1.00 95.81 254 VAL A O 1
ATOM 1782 N N . ALA A 1 255 ? 8.313 12.138 -8.323 1.00 96.31 255 ALA A N 1
ATOM 1783 C CA . ALA A 1 255 ? 7.501 12.408 -7.142 1.00 96.31 255 ALA A CA 1
ATOM 1784 C C . ALA A 1 255 ? 7.633 13.866 -6.662 1.00 96.31 255 ALA A C 1
ATOM 1786 O O . ALA A 1 255 ? 6.630 14.457 -6.278 1.00 96.31 255 ALA A O 1
ATOM 1787 N N . GLU A 1 256 ? 8.824 14.472 -6.729 1.00 96.31 256 GLU A N 1
ATOM 1788 C CA . GLU A 1 256 ? 9.024 15.897 -6.407 1.00 96.31 256 GLU A CA 1
ATOM 1789 C C . GLU A 1 256 ? 8.186 16.807 -7.315 1.00 96.31 256 GLU A C 1
ATOM 1791 O O . GLU A 1 256 ? 7.526 17.731 -6.840 1.00 96.31 256 GLU A O 1
ATOM 1796 N N . LEU A 1 257 ? 8.148 16.518 -8.620 1.00 96.56 257 LEU A N 1
ATOM 1797 C CA . LEU A 1 257 ? 7.335 17.277 -9.574 1.00 96.56 257 LEU A CA 1
ATOM 1798 C C . LEU A 1 257 ? 5.834 17.130 -9.296 1.00 96.56 257 LEU A C 1
ATOM 1800 O O . LEU A 1 257 ? 5.109 18.124 -9.325 1.00 96.56 257 LEU A O 1
ATOM 1804 N N . VAL A 1 258 ? 5.371 15.911 -8.995 1.00 95.75 258 VAL A N 1
ATOM 1805 C CA . VAL A 1 258 ? 3.967 15.651 -8.632 1.00 95.75 258 VAL A CA 1
ATOM 1806 C C . VAL A 1 258 ? 3.599 16.385 -7.341 1.00 95.75 258 VAL A C 1
ATOM 1808 O O . VAL A 1 258 ? 2.552 17.027 -7.271 1.00 95.75 258 VAL A O 1
ATOM 1811 N N . LEU A 1 259 ? 4.471 16.342 -6.327 1.00 95.19 259 LEU A N 1
ATOM 1812 C CA . LEU A 1 259 ? 4.256 17.047 -5.065 1.00 95.19 259 LEU A CA 1
ATOM 1813 C C . LEU A 1 259 ? 4.179 18.567 -5.277 1.00 95.19 259 LEU A C 1
ATOM 1815 O O . LEU A 1 259 ? 3.283 19.206 -4.727 1.00 95.19 259 LEU A O 1
ATOM 1819 N N . ALA A 1 260 ? 5.070 19.133 -6.094 1.00 93.06 260 ALA A N 1
ATOM 1820 C CA . ALA A 1 260 ? 5.075 20.558 -6.412 1.00 93.06 260 ALA A CA 1
ATOM 1821 C C . ALA A 1 260 ? 3.811 20.995 -7.170 1.00 93.06 260 ALA A C 1
ATOM 1823 O O . ALA A 1 260 ? 3.257 22.048 -6.869 1.00 93.06 260 ALA A O 1
ATOM 1824 N N . ALA A 1 261 ? 3.319 20.176 -8.104 1.00 90.25 261 ALA A N 1
ATOM 1825 C CA . ALA A 1 261 ? 2.094 20.458 -8.856 1.00 90.25 261 ALA A CA 1
ATOM 1826 C C . ALA A 1 261 ? 0.820 20.409 -7.989 1.00 90.25 261 ALA A C 1
ATOM 1828 O O . ALA A 1 261 ? -0.182 21.034 -8.330 1.00 90.25 261 ALA A O 1
ATOM 1829 N N . ALA A 1 262 ? 0.846 19.672 -6.874 1.00 81.12 262 ALA A N 1
ATOM 1830 C CA . ALA A 1 262 ? -0.275 19.561 -5.942 1.00 81.12 262 ALA A CA 1
ATOM 1831 C C . ALA A 1 262 ? -0.328 20.693 -4.896 1.00 81.12 262 ALA A C 1
ATOM 1833 O O . ALA A 1 262 ? -1.326 20.811 -4.179 1.00 81.12 262 ALA A O 1
ATOM 1834 N N . ALA A 1 263 ? 0.727 21.505 -4.767 1.00 70.50 263 ALA A N 1
ATOM 1835 C CA . ALA A 1 263 ? 0.716 22.657 -3.877 1.00 70.50 263 ALA A CA 1
ATOM 1836 C C . ALA A 1 263 ? -0.186 23.756 -4.474 1.00 70.50 263 ALA A C 1
ATOM 1838 O O . ALA A 1 263 ? -0.012 24.111 -5.639 1.00 70.50 263 ALA A O 1
ATOM 1839 N N . PRO A 1 264 ? -1.151 24.317 -3.720 1.00 52.44 264 PRO A N 1
ATOM 1840 C CA . PRO A 1 264 ? -1.900 25.472 -4.199 1.00 52.44 264 PRO A CA 1
ATOM 1841 C C . PRO A 1 264 ? -0.924 26.623 -4.470 1.00 52.44 264 PRO A C 1
ATOM 1843 O O . PRO A 1 264 ? -0.048 26.874 -3.641 1.00 52.44 264 PRO A O 1
ATOM 1846 N N . ASP A 1 265 ? -1.074 27.303 -5.613 1.00 43.03 265 ASP A N 1
ATOM 1847 C CA . ASP A 1 265 ? -0.234 28.431 -6.033 1.00 43.03 265 ASP A CA 1
ATOM 1848 C C . ASP A 1 265 ? -0.038 29.431 -4.882 1.00 43.03 265 ASP A C 1
ATOM 1850 O O . ASP A 1 265 ? -0.877 30.292 -4.608 1.00 43.03 265 ASP A O 1
ATOM 1854 N N . ALA A 1 266 ? 1.117 29.363 -4.219 1.00 45.53 266 ALA A N 1
ATOM 1855 C CA . ALA A 1 266 ? 1.511 30.282 -3.154 1.00 45.53 266 ALA A CA 1
ATOM 1856 C C . ALA A 1 266 ? 1.923 31.667 -3.703 1.00 45.53 266 ALA A C 1
ATOM 1858 O O . ALA A 1 266 ? 2.743 32.363 -3.110 1.00 45.53 266 ALA A O 1
ATOM 1859 N N . THR A 1 267 ? 1.369 32.075 -4.850 1.00 41.75 267 THR A N 1
ATOM 1860 C CA . THR A 1 267 ? 1.624 33.369 -5.499 1.00 41.75 267 THR A CA 1
ATOM 1861 C C . THR A 1 267 ? 0.377 34.247 -5.641 1.00 41.75 267 THR A C 1
ATOM 1863 O O . THR A 1 267 ? 0.496 35.400 -6.050 1.00 41.75 267 THR A O 1
ATOM 1866 N N . ALA A 1 268 ? -0.804 33.800 -5.198 1.00 43.75 268 ALA A N 1
ATOM 1867 C CA . ALA A 1 268 ? -2.017 34.623 -5.182 1.00 43.75 268 ALA A CA 1
ATOM 1868 C C . ALA A 1 268 ? -2.354 35.176 -3.781 1.00 43.75 268 ALA A C 1
ATOM 1870 O O . ALA A 1 268 ? -3.444 34.959 -3.265 1.00 43.75 268 ALA A O 1
ATOM 1871 N N . SER A 1 269 ? -1.428 35.901 -3.144 1.00 39.62 269 SER A N 1
ATOM 1872 C CA . SER A 1 269 ? -1.761 36.830 -2.048 1.00 39.62 269 SER A CA 1
ATOM 1873 C C . SER A 1 269 ? -0.584 37.749 -1.714 1.00 39.62 269 SER A C 1
ATOM 1875 O O . SER A 1 269 ? 0.226 37.436 -0.850 1.00 39.62 269 SER A O 1
ATOM 1877 N N . THR A 1 270 ? -0.527 38.919 -2.349 1.00 36.19 270 THR A N 1
ATOM 1878 C CA . THR A 1 270 ? -0.241 40.201 -1.677 1.00 36.19 270 THR A CA 1
ATOM 1879 C C . THR A 1 270 ? -0.695 41.359 -2.572 1.00 36.19 270 THR A C 1
ATOM 1881 O O . THR A 1 270 ? -0.244 41.495 -3.704 1.00 36.19 270 THR A O 1
ATOM 1884 N N . GLY A 1 271 ? -1.563 42.223 -2.035 1.00 33.50 271 GLY A N 1
ATOM 1885 C CA . GLY A 1 271 ? -1.643 43.627 -2.449 1.00 33.50 271 GLY A CA 1
ATOM 1886 C C . GLY A 1 271 ? -2.994 44.128 -2.957 1.00 33.50 271 GLY A C 1
ATOM 1887 O O . GLY A 1 271 ? -3.165 44.336 -4.152 1.00 33.50 271 GLY A O 1
ATOM 1888 N N . THR A 1 272 ? -3.892 44.484 -2.034 1.00 35.38 272 THR A N 1
ATOM 1889 C CA . THR A 1 272 ? -4.801 45.623 -2.239 1.00 35.38 272 THR A CA 1
ATOM 1890 C C . THR A 1 272 ? -4.225 46.809 -1.470 1.00 35.38 272 THR A C 1
ATOM 1892 O O . THR A 1 272 ? -4.153 46.729 -0.251 1.00 35.38 272 THR A O 1
ATOM 1895 N N . THR A 1 273 ? -3.777 47.851 -2.183 1.00 37.91 273 THR A N 1
ATOM 1896 C CA . THR A 1 273 ? -4.116 49.289 -2.024 1.00 37.91 273 THR A CA 1
ATOM 1897 C C . THR A 1 273 ? -3.116 50.143 -2.819 1.00 37.91 273 THR A C 1
ATOM 1899 O O . THR A 1 273 ? -1.930 50.145 -2.498 1.00 37.91 273 THR A O 1
ATOM 1902 N N . GLY A 1 274 ? -3.591 50.908 -3.812 1.00 31.20 274 GLY A N 1
ATOM 1903 C CA . GLY A 1 274 ? -2.818 51.969 -4.479 1.00 31.20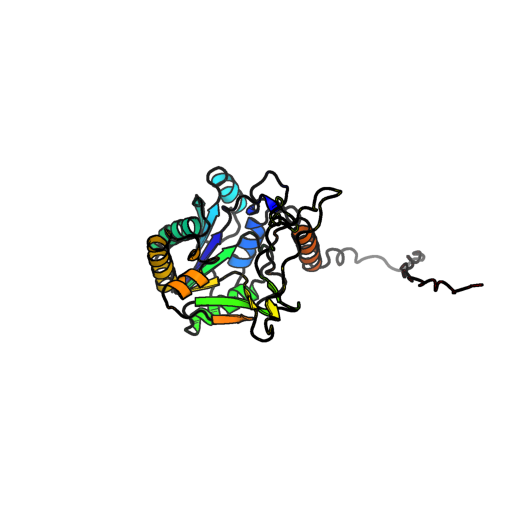 274 GLY A CA 1
ATOM 1904 C C . GLY A 1 274 ? -3.252 52.226 -5.929 1.00 31.20 274 GLY A C 1
ATOM 1905 O O . GLY A 1 274 ? -3.033 51.385 -6.790 1.00 31.20 274 GLY A O 1
ATOM 1906 N N . SER A 1 275 ? -3.883 53.378 -6.175 1.00 33.09 275 SER A N 1
ATOM 1907 C CA . SER A 1 275 ? -4.365 53.881 -7.481 1.00 33.09 275 SER A CA 1
ATOM 1908 C C . SER A 1 275 ? -3.227 54.189 -8.491 1.00 33.09 275 SER A C 1
ATOM 1910 O O . SER A 1 275 ? -2.059 54.151 -8.106 1.00 33.09 275 SER A O 1
ATOM 1912 N N . PRO A 1 276 ? -3.532 54.477 -9.779 1.00 45.03 276 PRO A N 1
ATOM 1913 C CA . PRO A 1 276 ? -2.699 54.108 -10.921 1.00 45.03 276 PRO A CA 1
ATOM 1914 C C .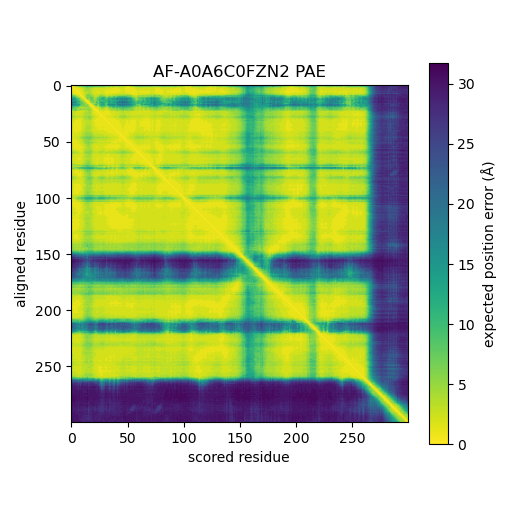 PRO A 1 276 ? -1.530 55.066 -11.165 1.00 45.03 276 PRO A C 1
ATOM 1916 O O . PRO A 1 276 ? -1.690 56.283 -11.204 1.00 45.03 276 PRO A O 1
ATOM 1919 N N . GLY A 1 277 ? -0.363 54.478 -11.406 1.00 31.55 277 GLY A N 1
ATOM 1920 C CA . GLY A 1 277 ? 0.848 55.155 -11.839 1.00 31.55 277 GLY A CA 1
ATOM 1921 C C . GLY A 1 277 ? 1.691 54.176 -12.644 1.00 31.55 277 GLY A C 1
ATOM 1922 O O . GLY A 1 277 ? 2.166 53.183 -12.109 1.00 31.55 277 GLY A O 1
ATOM 1923 N N . ASP A 1 278 ? 1.727 54.454 -13.939 1.00 39.59 278 ASP A N 1
ATOM 1924 C CA . ASP A 1 278 ? 2.651 54.067 -15.003 1.00 39.59 278 ASP A CA 1
ATOM 1925 C C . ASP A 1 278 ? 3.846 53.119 -14.713 1.00 39.59 278 ASP A C 1
ATOM 1927 O O . ASP A 1 278 ? 4.540 53.205 -13.703 1.00 39.59 278 ASP A O 1
ATOM 1931 N N . ALA A 1 279 ? 4.125 52.310 -15.742 1.00 43.47 279 ALA A N 1
ATOM 1932 C CA . ALA A 1 279 ? 5.310 51.499 -16.025 1.00 43.47 279 ALA A CA 1
ATOM 1933 C C . ALA A 1 279 ? 5.552 50.210 -15.206 1.00 43.47 279 ALA A C 1
ATOM 1935 O O . ALA A 1 279 ? 6.195 50.195 -14.157 1.00 43.47 279 ALA A O 1
ATOM 1936 N N . ARG A 1 280 ? 5.202 49.062 -15.813 1.00 33.84 280 ARG A N 1
ATOM 1937 C CA . ARG A 1 280 ? 5.978 47.818 -15.659 1.00 33.84 280 ARG A CA 1
ATOM 1938 C C . ARG A 1 280 ? 6.434 47.292 -17.024 1.00 33.84 280 ARG A C 1
ATOM 1940 O O . ARG A 1 280 ? 5.648 47.321 -17.972 1.00 33.84 280 ARG A O 1
ATOM 1947 N N . PRO A 1 281 ? 7.679 46.797 -17.129 1.00 35.62 281 PRO A N 1
ATOM 1948 C CA . PRO A 1 281 ? 8.185 46.160 -18.333 1.00 35.62 281 PRO A CA 1
ATOM 1949 C C . PRO A 1 281 ? 7.528 44.787 -18.521 1.00 35.62 281 PRO A C 1
ATOM 1951 O O . PRO A 1 281 ? 7.281 44.057 -17.558 1.00 35.62 281 PRO A O 1
ATOM 1954 N N . ARG A 1 282 ? 7.251 44.443 -19.782 1.00 37.38 282 ARG A N 1
ATOM 1955 C CA . ARG A 1 282 ? 6.866 43.093 -20.203 1.00 37.38 282 ARG A CA 1
ATOM 1956 C C . ARG A 1 282 ? 8.021 42.135 -19.914 1.00 37.38 282 ARG A C 1
ATOM 1958 O O . ARG A 1 282 ? 9.142 42.389 -20.342 1.00 37.38 282 ARG A O 1
ATOM 1965 N N . VAL A 1 283 ? 7.738 41.036 -19.222 1.00 36.72 283 VAL A N 1
ATOM 1966 C CA . VAL A 1 283 ? 8.598 39.852 -19.256 1.00 36.72 283 VAL A CA 1
ATOM 1967 C C . VAL A 1 283 ? 8.014 38.966 -20.345 1.00 36.72 283 VAL A C 1
ATOM 1969 O O . VAL A 1 283 ? 6.952 38.373 -20.166 1.00 36.72 283 VAL A O 1
ATOM 1972 N N . ASP A 1 284 ? 8.656 38.979 -21.509 1.00 31.02 284 ASP A N 1
ATOM 1973 C CA . ASP A 1 284 ? 8.279 38.131 -22.632 1.00 31.02 284 ASP A CA 1
ATOM 1974 C C . ASP A 1 284 ? 8.459 36.661 -22.240 1.00 31.02 284 ASP A C 1
ATOM 1976 O O . ASP A 1 284 ? 9.525 36.235 -21.788 1.00 31.02 284 ASP A O 1
ATOM 1980 N N . ALA A 1 285 ? 7.396 35.878 -22.417 1.00 36.41 285 ALA A N 1
ATOM 1981 C CA . ALA A 1 285 ? 7.473 34.431 -22.381 1.00 36.41 285 ALA A CA 1
ATOM 1982 C C . ALA A 1 285 ? 8.392 33.983 -23.525 1.00 36.41 285 ALA A C 1
ATOM 1984 O O . ALA A 1 285 ? 8.032 34.082 -24.699 1.00 36.41 285 ALA A O 1
ATOM 1985 N N . ALA A 1 286 ? 9.589 33.508 -23.186 1.00 34.00 286 ALA A N 1
ATOM 1986 C CA . ALA A 1 286 ? 10.471 32.861 -24.141 1.00 34.00 286 ALA A CA 1
ATOM 1987 C C . ALA A 1 286 ? 9.813 31.553 -24.607 1.00 34.00 286 ALA A C 1
ATOM 1989 O O . ALA A 1 286 ? 9.925 30.507 -23.970 1.00 34.00 286 ALA A O 1
ATOM 1990 N N . VAL A 1 287 ? 9.096 31.630 -25.726 1.00 35.47 287 VAL A N 1
ATOM 1991 C CA . VAL A 1 287 ? 8.678 30.472 -26.511 1.00 35.47 287 VAL A CA 1
ATOM 1992 C C . VAL A 1 287 ? 9.948 29.821 -27.050 1.00 35.47 287 VAL A C 1
ATOM 1994 O O . VAL A 1 287 ? 10.579 30.328 -27.979 1.00 35.47 287 VAL A O 1
ATOM 1997 N N . VAL A 1 288 ? 10.348 28.696 -26.458 1.00 33.00 288 VAL A N 1
ATOM 1998 C CA . VAL A 1 288 ? 11.419 27.858 -27.002 1.00 33.00 288 VAL A CA 1
ATOM 1999 C C . VAL A 1 288 ? 10.870 27.181 -28.255 1.00 33.00 288 VAL A C 1
ATOM 2001 O O . VAL A 1 288 ? 10.164 26.178 -28.187 1.00 33.00 288 VAL A O 1
ATOM 2004 N N . THR A 1 289 ? 11.165 27.769 -29.411 1.00 31.61 289 THR A N 1
ATOM 2005 C CA . THR A 1 289 ? 10.879 27.167 -30.714 1.00 31.61 289 THR A CA 1
ATOM 2006 C C . THR A 1 289 ? 12.043 26.247 -31.060 1.00 31.61 289 THR A C 1
ATOM 2008 O O . THR A 1 289 ? 13.166 26.709 -31.256 1.00 31.61 289 THR A O 1
ATOM 2011 N N . ILE A 1 290 ? 11.795 24.939 -31.102 1.00 35.16 290 ILE A N 1
ATOM 2012 C CA . ILE A 1 290 ? 12.787 23.954 -31.538 1.00 35.16 290 ILE A CA 1
ATOM 2013 C C . ILE A 1 290 ? 12.704 23.877 -33.065 1.00 35.16 290 ILE A C 1
ATOM 2015 O O . ILE A 1 290 ? 11.804 23.244 -33.613 1.00 35.16 290 ILE A O 1
ATOM 2019 N N . SER A 1 291 ? 13.619 24.551 -33.759 1.00 33.47 291 SER A N 1
ATOM 2020 C CA . SER A 1 291 ? 13.761 24.420 -35.211 1.00 33.47 291 SER A CA 1
ATOM 2021 C C . SER A 1 291 ? 14.500 23.123 -35.537 1.00 33.47 291 SER A C 1
ATOM 2023 O O . SER A 1 291 ? 15.664 22.957 -35.176 1.00 33.47 291 SER A O 1
ATOM 2025 N N . ALA A 1 292 ? 13.824 22.198 -36.218 1.00 35.53 292 ALA A N 1
ATOM 2026 C CA . ALA A 1 292 ? 14.443 21.011 -36.793 1.00 35.53 292 ALA A CA 1
ATOM 2027 C C . ALA A 1 292 ? 15.234 21.406 -38.050 1.00 35.53 292 ALA A C 1
ATOM 2029 O O . ALA A 1 292 ? 14.650 21.808 -39.055 1.00 35.53 292 ALA A O 1
ATOM 2030 N N . THR A 1 293 ? 16.560 21.293 -38.004 1.00 35.78 293 THR A N 1
ATOM 2031 C CA . THR A 1 293 ? 17.404 21.442 -39.194 1.00 35.78 293 THR A CA 1
ATOM 2032 C C . THR A 1 293 ? 17.372 20.133 -39.978 1.00 35.78 293 THR A C 1
ATOM 2034 O O . THR A 1 293 ? 17.895 19.117 -39.520 1.00 35.78 293 THR A O 1
ATOM 2037 N N . SER A 1 294 ? 16.745 20.143 -41.155 1.00 37.25 294 SER A N 1
ATOM 2038 C CA . SER A 1 294 ? 16.852 19.056 -42.127 1.00 37.25 294 SER A CA 1
ATOM 2039 C C . SER A 1 294 ? 18.270 19.026 -42.697 1.00 37.25 294 SER A C 1
ATOM 2041 O O . SER A 1 294 ? 18.708 20.004 -43.306 1.00 37.25 294 SER A O 1
ATOM 2043 N N . ALA A 1 295 ? 18.979 17.914 -42.520 1.00 37.22 295 ALA A N 1
ATOM 2044 C CA . ALA A 1 295 ? 20.183 17.634 -43.287 1.00 37.22 295 ALA A CA 1
ATOM 2045 C C . ALA A 1 295 ? 19.765 17.337 -44.733 1.00 37.22 295 ALA A C 1
ATOM 2047 O O . ALA A 1 295 ? 19.083 16.347 -44.993 1.00 37.22 295 ALA A O 1
ATOM 2048 N N . ALA A 1 296 ? 20.124 18.239 -45.644 1.00 37.16 296 ALA A N 1
ATOM 2049 C CA . ALA A 1 296 ? 20.054 17.990 -47.070 1.00 37.16 296 ALA A CA 1
ATOM 2050 C C . ALA A 1 296 ? 21.185 17.031 -47.458 1.00 37.16 296 ALA A C 1
ATOM 2052 O O . ALA A 1 296 ? 22.350 17.232 -47.117 1.00 37.16 296 ALA A O 1
ATOM 2053 N N . GLU A 1 297 ? 20.775 15.974 -48.135 1.00 43.19 297 GLU A N 1
ATOM 2054 C CA . GLU A 1 297 ? 21.579 14.991 -48.837 1.00 43.19 297 GLU A CA 1
ATOM 2055 C C . GLU A 1 297 ? 22.232 15.667 -50.052 1.00 43.19 297 GLU A C 1
ATOM 2057 O O . GLU A 1 297 ? 21.534 16.158 -50.937 1.00 43.19 297 GLU A O 1
ATOM 2062 N N . GLU A 1 298 ? 23.563 15.711 -50.094 1.00 36.22 298 GLU A N 1
ATOM 2063 C CA . GLU A 1 298 ? 24.319 15.994 -51.316 1.00 36.22 298 GLU A CA 1
ATOM 2064 C C . GLU A 1 298 ? 25.392 14.909 -51.476 1.00 36.22 298 GLU A C 1
ATOM 2066 O O . GLU A 1 298 ? 26.363 14.846 -50.722 1.00 36.22 298 GLU A O 1
ATOM 2071 N N . ALA A 1 299 ? 25.163 14.028 -52.450 1.00 38.66 299 ALA A N 1
ATOM 2072 C CA . ALA A 1 299 ? 26.191 13.239 -53.121 1.00 38.66 299 ALA A CA 1
ATOM 2073 C C . ALA A 1 299 ? 26.589 13.986 -54.410 1.00 38.66 299 ALA A C 1
ATOM 2075 O O . ALA A 1 299 ? 25.771 14.729 -54.966 1.00 38.66 299 ALA A O 1
ATOM 2076 N N . PRO A 1 300 ? 27.829 13.822 -54.886 1.00 44.09 300 PRO A N 1
ATOM 2077 C CA . PRO A 1 300 ? 28.178 12.614 -55.640 1.00 44.09 300 PRO A CA 1
ATOM 2078 C C . PRO A 1 300 ? 29.389 11.840 -55.110 1.00 44.09 300 PRO A C 1
ATOM 2080 O O . PRO A 1 300 ? 30.298 12.455 -54.509 1.00 44.09 300 PRO A O 1
#